Protein AF-A0A7Y4U061-F1 (afdb_monomer)

Mean predicted aligned error: 11.11 Å

Foldseek 3Di:
DVVVVVVVVVVVVVVVVVVVVVVVVVVVVVVVLVVCCVPVVLVSVLVVLVVVLVVLCCQQWNAWFWDFWDDPNDTAIWGDTLNQFFKWADDDQKIKTAGNDWTAGDPTPRDTDRITIDSDDPVVVCVGSVVVVQQWFDFDVRIIGGLNQWDDDPQWIAGNDPPRDPDPPSRIDGGDPVSVVVSVVSNVVNVVSVCSNPPDSVVSSVVSVVVVVVVVD

Sequence (217 aa):
MKDKILSGLKKENSRLKTKVRQLQTVIRHQKVTIDEYETNWHLKLFSDLEVLLQQYTLFTNPLPVKIKASFKNEAAFYEVKPANIIGVFSKGRTKQILLDTAIPGIGGSATQTNILYTETNLGELQKVINQSKFLFCLVKRGVLINVKHYGLESNFLFANSIDITPSVDYSNIKISKKAANEFIEKKKAFDNINSLQNNQLRDILAKIKKSITSFEK

pLDDT: mean 83.1, std 11.87, range [41.16, 95.5]

Nearest PDB structures (foldseek):
  5knb-assembly1_G  TM=2.384E-01  e=8.569E+00  Enterococcus hirae ATCC 9790
  4q9w-assembly1_A  TM=3.091E-01  e=9.579E+00  Clavularia sp.

Secondary structure (DSSP, 8-state):
-HHHHHHHHHHHHHHHHHHHHHHHHHHHHHHHHHHHHHHSHHHHHHHHHHHHHHHHHHHHSPPPEEEEEEETTEEEEEEE-GGGEEEEEEETTEEEEEEEEEEEPBTS-S-EEEEEEE-S-HHHHHHHH-TTSSSEEEEETTEEEETTSEEEETTEEEES-TTT-S-HHHHEEE--HHHHHHHHHHHHHHHHHHHIIIIIHHHHHHHHHHHHHHH--

Solvent-accessible surface area (backbone atoms only — not comparable to full-atom values): 11793 Å² total; per-residue (Å²): 114,68,66,61,53,53,51,52,51,53,52,52,51,51,51,48,55,52,51,51,54,52,50,53,53,51,52,53,52,49,49,54,51,48,54,40,51,72,75,40,36,70,61,50,51,48,51,54,49,53,55,48,49,58,59,51,41,47,51,69,54,39,76,65,42,81,41,72,30,29,48,98,89,45,75,31,39,30,78,42,44,45,66,40,36,42,32,38,42,52,59,86,71,38,29,39,38,36,32,78,54,65,45,48,36,55,94,50,64,83,60,63,41,38,57,39,37,24,66,66,52,69,72,60,48,42,61,68,61,33,70,70,64,47,47,50,39,71,48,50,94,54,34,36,35,22,46,90,40,41,48,80,55,100,53,33,34,34,43,71,60,69,93,69,57,93,45,72,77,71,38,56,38,79,46,46,74,70,35,49,52,55,40,50,56,38,35,54,52,50,52,52,52,50,44,43,66,67,53,58,45,51,52,48,53,52,51,52,51,50,54,57,62,59,73,78,110

Structure (mmCIF, N/CA/C/O backbone):
data_AF-A0A7Y4U061-F1
#
_entry.id   AF-A0A7Y4U061-F1
#
loop_
_atom_site.group_PDB
_atom_site.id
_atom_site.type_symbol
_atom_site.label_atom_id
_atom_site.label_alt_id
_atom_site.label_comp_id
_atom_site.label_asym_id
_atom_site.label_entity_id
_atom_site.label_seq_id
_atom_site.pdbx_PDB_ins_code
_atom_site.Cartn_x
_atom_site.Cartn_y
_atom_site.Cartn_z
_atom_site.occupancy
_atom_site.B_iso_or_equiv
_atom_site.auth_seq_id
_atom_site.auth_comp_id
_atom_site.auth_asym_id
_atom_site.auth_atom_id
_atom_site.pdbx_PDB_model_num
ATOM 1 N N . MET A 1 1 ? 17.843 6.334 58.893 1.00 62.44 1 MET A N 1
ATOM 2 C CA . MET A 1 1 ? 17.004 5.311 58.212 1.00 62.44 1 MET A CA 1
ATOM 3 C C . MET A 1 1 ? 15.546 5.772 58.047 1.00 62.44 1 MET A C 1
ATOM 5 O O . MET A 1 1 ? 15.029 5.674 56.940 1.00 62.44 1 MET A O 1
ATOM 9 N N . LYS A 1 2 ? 14.917 6.365 59.079 1.00 64.88 2 LYS A N 1
ATOM 10 C CA . LYS A 1 2 ? 13.556 6.947 59.021 1.00 64.88 2 LYS A CA 1
ATOM 11 C C . LYS A 1 2 ? 13.375 8.058 57.966 1.00 64.88 2 LYS A C 1
ATOM 13 O O . LYS A 1 2 ? 12.388 8.033 57.239 1.00 64.88 2 LYS A O 1
ATOM 18 N N . ASP A 1 3 ? 14.353 8.947 57.784 1.00 70.88 3 ASP A N 1
ATOM 19 C CA . ASP A 1 3 ? 14.234 10.064 56.821 1.00 70.88 3 ASP A CA 1
ATOM 20 C C . ASP A 1 3 ? 14.236 9.622 55.354 1.00 70.88 3 ASP A C 1
ATOM 22 O O . ASP A 1 3 ? 13.577 10.224 54.507 1.00 70.88 3 ASP A O 1
ATOM 26 N N . LYS A 1 4 ? 14.928 8.517 55.048 1.00 75.00 4 LYS A N 1
ATOM 27 C CA . LYS A 1 4 ? 14.972 7.935 53.699 1.00 75.00 4 LYS A CA 1
ATOM 28 C C . LYS A 1 4 ? 13.633 7.283 53.334 1.00 75.00 4 LYS A C 1
ATOM 30 O O . LYS A 1 4 ? 13.177 7.422 52.202 1.00 75.00 4 LYS A O 1
ATOM 35 N N . ILE A 1 5 ? 12.978 6.649 54.310 1.00 81.19 5 ILE A N 1
ATOM 36 C CA . ILE A 1 5 ? 11.630 6.078 54.169 1.00 81.19 5 ILE A CA 1
ATOM 37 C C . ILE A 1 5 ? 10.597 7.201 54.010 1.00 81.19 5 ILE A C 1
ATOM 39 O O . ILE A 1 5 ? 9.790 7.165 53.084 1.00 81.19 5 ILE A O 1
ATOM 43 N N . LEU A 1 6 ? 10.666 8.245 54.843 1.00 85.75 6 LEU A N 1
ATOM 44 C CA . LEU A 1 6 ? 9.762 9.397 54.764 1.00 85.75 6 LEU A CA 1
ATOM 45 C C . LEU A 1 6 ? 9.897 10.151 53.427 1.00 85.75 6 LEU A C 1
ATOM 47 O O . LEU A 1 6 ? 8.899 10.546 52.827 1.00 85.75 6 LEU A O 1
ATOM 51 N N . SER A 1 7 ? 11.127 10.311 52.935 1.00 85.38 7 SER A N 1
ATOM 52 C CA . SER A 1 7 ? 11.437 10.859 51.608 1.00 85.38 7 SER A CA 1
ATOM 53 C C . SER A 1 7 ? 10.827 10.020 50.477 1.00 85.38 7 SER A C 1
ATOM 55 O O . SER A 1 7 ? 10.170 10.569 49.587 1.00 85.38 7 SER A O 1
ATOM 57 N N . GLY A 1 8 ? 10.973 8.691 50.538 1.00 87.50 8 GLY A N 1
ATOM 58 C CA . GLY A 1 8 ? 10.363 7.764 49.581 1.00 87.50 8 GLY A CA 1
ATOM 59 C C . GLY A 1 8 ? 8.835 7.852 49.566 1.00 87.50 8 GLY A C 1
ATOM 60 O O . GLY A 1 8 ? 8.236 7.989 48.501 1.00 87.50 8 GLY A O 1
ATOM 61 N N . LEU A 1 9 ? 8.207 7.885 50.746 1.00 89.00 9 LEU A N 1
ATOM 62 C CA . LEU A 1 9 ? 6.754 8.025 50.887 1.00 89.00 9 LEU A CA 1
ATOM 63 C C . LEU A 1 9 ? 6.241 9.373 50.360 1.00 89.00 9 LEU A C 1
ATOM 65 O O . LEU A 1 9 ? 5.206 9.417 49.697 1.00 89.00 9 LEU A O 1
ATOM 69 N N . LYS A 1 10 ? 6.966 10.478 50.591 1.00 89.62 10 LYS A N 1
ATOM 70 C CA . LYS A 1 10 ? 6.609 11.800 50.040 1.00 89.62 10 LYS A CA 1
ATOM 71 C C . LYS A 1 10 ? 6.650 11.817 48.509 1.00 89.62 10 LYS A C 1
ATOM 73 O O . LYS A 1 10 ? 5.753 12.390 47.888 1.00 89.62 10 LYS A O 1
ATOM 78 N N . LYS A 1 11 ? 7.652 11.173 47.898 1.00 90.38 11 LYS A N 1
ATOM 79 C CA . LYS A 1 11 ? 7.752 11.044 46.435 1.00 90.38 11 LYS A CA 1
ATOM 80 C C . LYS A 1 11 ? 6.603 10.220 45.861 1.00 90.38 11 LYS A C 1
ATOM 82 O O . LYS A 1 11 ? 5.962 10.676 44.916 1.00 90.38 11 LYS A O 1
ATOM 87 N N . GLU A 1 12 ? 6.298 9.067 46.454 1.00 91.75 12 GLU A N 1
ATOM 88 C CA . GLU A 1 12 ? 5.203 8.221 45.964 1.00 91.75 12 GLU A CA 1
ATOM 89 C C . GLU A 1 12 ? 3.839 8.897 46.147 1.00 91.75 12 GLU A C 1
ATOM 91 O O . GLU A 1 12 ? 3.016 8.875 45.238 1.00 91.75 12 GLU A O 1
ATOM 96 N N . ASN A 1 13 ? 3.620 9.610 47.255 1.00 93.81 13 ASN A N 1
ATOM 97 C CA . ASN A 1 13 ? 2.392 10.377 47.471 1.00 93.81 13 ASN A CA 1
ATOM 98 C C . ASN A 1 13 ? 2.226 11.498 46.422 1.00 93.81 13 ASN A C 1
ATOM 100 O O . ASN A 1 13 ? 1.142 11.693 45.876 1.00 93.81 13 ASN A O 1
ATOM 104 N N . SER A 1 14 ? 3.310 12.192 46.059 1.00 91.94 14 SER A N 1
ATOM 105 C CA . SER A 1 14 ? 3.292 13.175 44.963 1.00 91.94 14 SER A CA 1
ATOM 106 C C . SER A 1 14 ? 2.980 12.532 43.602 1.00 91.94 14 SER A C 1
ATOM 108 O O . SER A 1 14 ? 2.156 13.043 42.832 1.00 91.94 14 SER A O 1
ATOM 110 N N . ARG A 1 15 ? 3.578 11.366 43.320 1.00 95.06 15 ARG A N 1
ATOM 111 C CA . ARG A 1 15 ? 3.319 10.587 42.101 1.00 95.06 15 ARG A CA 1
ATOM 112 C C . ARG A 1 15 ? 1.856 10.158 42.014 1.00 95.06 15 ARG A C 1
ATOM 114 O O . ARG A 1 15 ? 1.216 10.375 40.986 1.00 95.06 15 ARG A O 1
ATOM 121 N N . LEU A 1 16 ? 1.311 9.624 43.106 1.00 94.75 16 LEU A N 1
ATOM 122 C CA . LEU A 1 16 ? -0.087 9.212 43.208 1.00 94.75 16 LEU A CA 1
ATOM 123 C C . LEU A 1 16 ? -1.034 10.401 43.038 1.00 94.75 16 LEU A C 1
ATOM 125 O O . LEU A 1 16 ? -1.951 10.319 42.229 1.00 94.75 16 LEU A O 1
ATOM 129 N N . LYS A 1 17 ? -0.779 11.541 43.692 1.00 93.81 17 LYS A N 1
ATOM 130 C CA . LYS A 1 17 ? -1.574 12.769 43.498 1.00 93.81 17 LYS A CA 1
ATOM 131 C C . LYS A 1 17 ? -1.584 13.231 42.043 1.00 93.81 17 LYS A C 1
ATOM 133 O O . LYS A 1 17 ? -2.633 13.608 41.523 1.00 93.81 17 LYS A O 1
ATOM 138 N N . THR A 1 18 ? -0.436 13.172 41.373 1.00 93.56 18 THR A N 1
ATOM 139 C CA . THR A 1 18 ? -0.331 13.502 39.945 1.00 93.56 18 THR A CA 1
ATOM 140 C C . THR A 1 18 ? -1.150 12.529 39.101 1.00 93.56 18 THR A C 1
ATOM 142 O O . THR A 1 18 ? -1.901 12.954 38.224 1.00 93.56 18 THR A O 1
ATOM 145 N N . LYS A 1 19 ? -1.078 11.229 39.408 1.00 93.31 19 LYS A N 1
ATOM 146 C CA . LYS A 1 19 ? -1.849 10.202 38.705 1.00 93.31 19 LYS A CA 1
ATOM 147 C C . LYS A 1 19 ? -3.356 10.362 38.913 1.00 93.31 19 LYS A C 1
ATOM 149 O O . LYS A 1 19 ? -4.099 10.247 37.945 1.00 93.31 19 LYS A O 1
ATOM 154 N N . VAL A 1 20 ? -3.802 10.691 40.128 1.00 95.50 20 VAL A N 1
ATOM 155 C CA . VAL A 1 20 ? -5.216 10.980 40.421 1.00 95.50 20 VAL A CA 1
ATOM 156 C C . VAL A 1 20 ? -5.706 12.161 39.587 1.00 95.50 20 VAL A C 1
ATOM 158 O O . VAL A 1 20 ? -6.748 12.048 38.951 1.00 95.50 20 VAL A O 1
ATOM 161 N N . ARG A 1 21 ? -4.938 13.255 39.505 1.00 93.81 21 ARG A N 1
ATOM 162 C CA . ARG A 1 21 ? -5.301 14.409 38.662 1.00 93.81 21 ARG A CA 1
ATOM 163 C C . ARG A 1 21 ? -5.411 14.033 37.184 1.00 93.81 21 ARG A C 1
ATOM 165 O O . ARG A 1 21 ? -6.376 14.414 36.534 1.00 93.81 21 ARG A O 1
ATOM 172 N N . GLN A 1 22 ? -4.465 13.249 36.664 1.00 93.12 22 GLN A N 1
ATOM 173 C CA . GLN A 1 22 ? -4.522 12.755 35.282 1.00 93.12 22 GLN A CA 1
ATOM 174 C C . GLN A 1 22 ? -5.776 11.907 35.034 1.00 93.12 22 GLN A C 1
ATOM 176 O O . GLN A 1 22 ? -6.470 12.115 34.043 1.00 93.12 22 GLN A O 1
ATOM 181 N N . LEU A 1 23 ? -6.087 10.977 35.941 1.00 92.94 23 LEU A N 1
ATOM 182 C CA . LEU A 1 23 ? -7.272 10.125 35.832 1.00 92.94 23 LEU A CA 1
ATOM 183 C C . LEU A 1 23 ? -8.570 10.936 35.921 1.00 92.94 23 LEU A C 1
ATOM 185 O O . LEU A 1 23 ? -9.495 10.672 35.163 1.00 92.94 23 LEU A O 1
ATOM 189 N N . GLN A 1 24 ? -8.629 11.958 36.778 1.00 92.38 24 GLN A N 1
ATOM 190 C CA . GLN A 1 24 ? -9.771 12.876 36.856 1.00 92.38 24 GLN A CA 1
ATOM 191 C C . GLN A 1 24 ? -9.995 13.625 35.537 1.00 92.38 24 GLN A C 1
ATOM 193 O O . GLN A 1 24 ? -11.137 13.744 35.095 1.00 92.38 24 GLN A O 1
ATOM 198 N N . THR A 1 25 ? -8.926 14.076 34.873 1.00 93.38 25 THR A N 1
ATOM 199 C CA . THR A 1 25 ? -9.021 14.689 33.539 1.00 93.38 25 THR A CA 1
ATOM 200 C C . THR A 1 25 ? -9.565 13.703 32.504 1.00 93.38 25 THR A C 1
ATOM 202 O O . THR A 1 25 ? -10.464 14.059 31.747 1.00 93.38 25 THR A O 1
ATOM 205 N N . VAL A 1 26 ? -9.073 12.457 32.501 1.00 92.25 26 VAL A N 1
ATOM 206 C CA . VAL A 1 26 ? -9.557 11.406 31.587 1.00 92.25 26 VAL A CA 1
ATOM 207 C C . VAL A 1 26 ? -11.037 11.107 31.825 1.00 92.25 26 VAL A C 1
ATOM 209 O O . VAL A 1 26 ? -11.807 11.107 30.871 1.00 92.25 26 VAL A O 1
ATOM 212 N N . ILE A 1 27 ? -11.455 10.928 33.082 1.00 92.19 27 ILE A N 1
ATOM 213 C CA . ILE A 1 27 ? -12.860 10.679 33.440 1.00 92.19 27 ILE A CA 1
ATOM 214 C C . ILE A 1 27 ? -13.745 11.836 32.977 1.00 92.19 27 ILE A C 1
ATOM 216 O O . ILE A 1 27 ? -14.818 11.608 32.427 1.00 92.19 27 ILE A O 1
ATOM 220 N N . ARG A 1 28 ? -13.307 13.085 33.177 1.00 90.81 28 ARG A N 1
ATOM 221 C CA . ARG A 1 28 ? -14.064 14.260 32.731 1.00 90.81 28 ARG A CA 1
ATOM 222 C C . ARG A 1 28 ? -14.239 14.267 31.215 1.00 90.81 28 ARG A C 1
ATOM 224 O O . ARG A 1 28 ? -15.338 14.521 30.743 1.00 90.81 28 ARG A O 1
ATOM 231 N N . HIS A 1 29 ? -13.181 13.960 30.470 1.00 90.62 29 HIS A N 1
ATOM 232 C CA . HIS A 1 29 ? -13.236 13.890 29.013 1.00 90.62 29 HIS A CA 1
ATOM 233 C C . HIS A 1 29 ? -14.145 12.755 28.518 1.00 90.62 29 HIS A C 1
ATOM 235 O O . HIS A 1 29 ? -14.952 12.960 27.615 1.00 90.62 29 HIS A O 1
ATOM 241 N N . GLN A 1 30 ? -14.073 11.581 29.152 1.00 88.19 30 GLN A N 1
ATOM 242 C CA . GLN A 1 30 ? -14.948 10.449 28.844 1.00 88.19 30 GLN A CA 1
ATOM 243 C C . GLN A 1 30 ? -16.417 10.763 29.125 1.00 88.19 30 GLN A C 1
ATOM 245 O O . GLN A 1 30 ? -17.259 10.418 28.307 1.00 88.19 30 GLN A O 1
ATOM 250 N N . LYS A 1 31 ? -16.727 11.454 30.232 1.00 88.50 31 LYS A N 1
ATOM 251 C CA . LYS A 1 31 ? -18.095 11.907 30.522 1.00 88.50 31 LYS A CA 1
ATOM 252 C C . LYS A 1 31 ? -18.629 12.836 29.437 1.00 88.50 31 LYS A C 1
ATOM 254 O O . LYS A 1 31 ? -19.680 12.551 28.897 1.00 88.50 31 LYS A O 1
ATOM 259 N N . VAL A 1 32 ? -17.858 13.854 29.046 1.00 85.00 32 VAL A N 1
ATOM 260 C CA . VAL A 1 32 ? -18.241 14.749 27.935 1.00 85.00 32 VAL A CA 1
ATOM 261 C C . VAL A 1 32 ? -18.479 13.959 26.646 1.00 85.00 32 VAL A C 1
ATOM 263 O O . VAL A 1 32 ? -19.454 14.202 25.951 1.00 85.00 32 VAL A O 1
ATOM 266 N N . THR A 1 33 ? -17.627 12.973 26.353 1.00 79.88 33 THR A N 1
ATOM 267 C CA . THR A 1 33 ? -17.796 12.117 25.169 1.00 79.88 33 THR A CA 1
ATOM 268 C C . THR A 1 33 ? -19.093 11.305 25.246 1.00 79.88 33 THR A C 1
ATOM 270 O O . THR A 1 33 ? -19.808 11.210 24.256 1.00 79.88 33 THR A O 1
ATOM 273 N N . ILE A 1 34 ? -19.417 10.728 26.408 1.00 85.31 34 ILE A N 1
ATOM 274 C CA . ILE A 1 34 ? -20.676 9.998 26.620 1.00 85.31 34 ILE A CA 1
ATOM 275 C C . ILE A 1 34 ? -21.867 10.943 26.444 1.00 85.31 34 ILE A C 1
ATOM 277 O O . ILE A 1 34 ? -22.763 10.620 25.675 1.00 85.31 34 ILE A O 1
ATOM 281 N N . ASP A 1 35 ? -21.835 12.128 27.056 1.00 81.31 35 ASP A N 1
ATOM 282 C CA . ASP A 1 35 ? -22.905 13.124 26.942 1.00 81.31 35 ASP A CA 1
ATOM 283 C C . ASP A 1 35 ? -23.126 13.547 25.472 1.00 81.31 35 ASP A C 1
ATOM 285 O O . ASP A 1 35 ? -24.264 13.689 25.019 1.00 81.31 35 ASP A O 1
ATOM 289 N N . GLU A 1 36 ? -22.052 13.693 24.686 1.00 78.69 36 GLU A N 1
ATOM 290 C CA . GLU A 1 36 ? -22.120 13.940 23.238 1.00 78.69 36 GLU A CA 1
ATOM 291 C C . GLU A 1 36 ? -22.776 12.775 22.481 1.00 78.69 36 GLU A C 1
ATOM 293 O O . GLU A 1 36 ? -23.594 13.009 21.588 1.00 78.69 36 GLU A O 1
ATOM 298 N N . TYR A 1 37 ? -22.449 11.531 22.840 1.00 77.00 37 TYR A N 1
ATOM 299 C CA . TYR A 1 37 ? -23.047 10.326 22.260 1.00 77.00 37 TYR A CA 1
ATOM 300 C C . TYR A 1 37 ? -24.479 10.057 22.737 1.00 77.00 37 TYR A C 1
ATOM 302 O O . TYR A 1 37 ? -25.207 9.363 22.043 1.00 77.00 37 TYR A O 1
ATOM 310 N N . GLU A 1 38 ? -24.910 10.586 23.877 1.00 76.25 38 GLU A N 1
ATOM 311 C CA . GLU A 1 38 ? -26.293 10.465 24.350 1.00 76.25 38 GLU A CA 1
ATOM 312 C C . GLU A 1 38 ? -27.182 11.570 23.763 1.00 76.25 38 GLU A C 1
ATOM 314 O O . GLU A 1 38 ? -28.317 11.312 23.364 1.00 76.25 38 GLU A O 1
ATOM 319 N N . THR A 1 39 ? -26.652 12.790 23.637 1.00 75.06 39 THR A N 1
ATOM 320 C CA . THR A 1 39 ? -27.430 13.969 23.219 1.00 75.06 39 THR A CA 1
ATOM 321 C C . THR A 1 39 ? -27.399 14.182 21.705 1.00 75.06 39 THR A C 1
ATOM 323 O O . THR A 1 39 ? -28.417 14.478 21.088 1.00 75.06 39 THR A O 1
ATOM 326 N N . ASN A 1 40 ? -26.227 14.013 21.085 1.00 77.62 40 ASN A N 1
ATOM 327 C CA . ASN A 1 40 ? -25.954 14.362 19.687 1.00 77.62 40 ASN A CA 1
ATOM 328 C C . ASN A 1 40 ? -25.243 13.220 18.951 1.00 77.62 40 ASN A C 1
ATOM 330 O O . ASN A 1 40 ? -24.350 13.444 18.129 1.00 77.62 40 ASN A O 1
ATOM 334 N N . TRP A 1 41 ? -25.662 11.984 19.231 1.00 77.75 41 TRP A N 1
ATOM 335 C CA . TRP A 1 41 ? -25.020 10.759 18.746 1.00 77.75 41 TRP A CA 1
ATOM 336 C C . TRP A 1 41 ? -24.742 10.763 17.240 1.00 77.75 41 TRP A C 1
ATOM 338 O O . TRP A 1 41 ? -23.687 10.323 16.801 1.00 77.75 41 TRP A O 1
ATOM 348 N N . HIS A 1 42 ? -25.663 11.309 16.447 1.00 69.81 42 HIS A N 1
ATOM 349 C CA . HIS A 1 42 ? -25.568 11.375 14.994 1.00 69.81 42 HIS A CA 1
ATOM 350 C C . HIS A 1 42 ? -24.484 12.357 14.519 1.00 69.81 42 HIS A C 1
ATOM 352 O O . HIS A 1 42 ? -23.753 12.032 13.587 1.00 69.81 42 HIS A O 1
ATOM 358 N N . LEU A 1 43 ? -24.333 13.519 15.168 1.00 73.94 43 LEU A N 1
ATOM 359 C CA . LEU A 1 43 ? -23.280 14.498 14.861 1.00 73.94 43 LEU A CA 1
ATOM 360 C C . LEU A 1 43 ? -21.908 14.008 15.324 1.00 73.94 43 LEU A C 1
ATOM 362 O O . LEU A 1 43 ? -20.920 14.155 14.604 1.00 73.94 43 LEU A O 1
ATOM 366 N N . LYS A 1 44 ? -21.847 13.390 16.507 1.00 77.75 44 LYS A N 1
ATOM 367 C CA . LYS A 1 44 ? -20.603 12.828 17.031 1.00 77.75 44 LYS A CA 1
ATOM 368 C C . LYS A 1 44 ? -20.121 11.654 16.178 1.00 77.75 44 LYS A C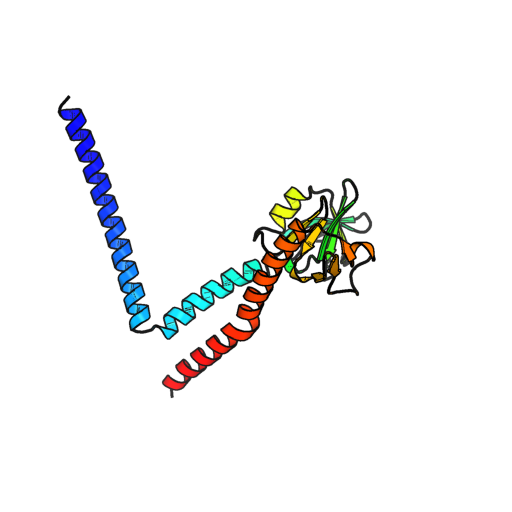 1
ATOM 370 O O . LYS A 1 44 ? -18.965 11.637 15.764 1.00 77.75 44 LYS A O 1
ATOM 375 N N . LEU A 1 45 ? -21.028 10.741 15.825 1.00 75.50 45 LEU A N 1
ATOM 376 C CA . LEU A 1 45 ? -20.748 9.647 14.898 1.00 75.50 45 LEU A CA 1
ATOM 377 C C . LEU A 1 45 ? -20.313 10.181 13.528 1.00 75.50 45 LEU A C 1
ATOM 379 O O . LEU A 1 45 ? -19.347 9.680 12.969 1.00 75.50 45 LEU A O 1
ATOM 383 N N . PHE A 1 46 ? -20.975 11.215 13.000 1.00 71.69 46 PHE A N 1
ATOM 384 C CA . PHE A 1 46 ? -20.575 11.862 11.748 1.00 71.69 46 PHE A CA 1
ATOM 385 C C . PHE A 1 46 ? -19.132 12.384 11.812 1.00 71.69 46 PHE A C 1
ATOM 387 O O . PHE A 1 46 ? -18.322 12.042 10.953 1.00 71.69 46 PHE A O 1
ATOM 394 N N . SER A 1 47 ? -18.793 13.151 12.852 1.00 73.00 47 SER A N 1
ATOM 395 C CA . SER A 1 47 ? -17.453 13.719 13.027 1.00 73.00 47 SER A CA 1
ATOM 396 C C . SER A 1 47 ? -16.379 12.637 13.167 1.00 73.00 47 SER A C 1
ATOM 398 O O . SER A 1 47 ? -15.344 12.696 12.499 1.00 73.00 47 SER A O 1
ATOM 400 N N . ASP A 1 48 ? -16.640 11.605 13.974 1.00 77.44 48 ASP A N 1
ATOM 401 C CA . ASP A 1 48 ? -15.696 10.504 14.168 1.00 77.44 48 ASP A CA 1
ATOM 402 C C . ASP A 1 48 ? -15.504 9.707 12.862 1.00 77.44 48 ASP A C 1
ATOM 404 O O . ASP A 1 48 ? -14.377 9.347 12.510 1.00 77.44 48 ASP A O 1
ATOM 408 N N . LEU A 1 49 ? -16.573 9.490 12.086 1.00 73.75 49 LEU A N 1
ATOM 409 C CA . LEU A 1 49 ? -16.500 8.830 10.780 1.00 73.75 49 LEU A CA 1
ATOM 410 C C . LEU A 1 49 ? -15.735 9.661 9.735 1.00 73.75 49 LEU A C 1
ATOM 412 O O . LEU A 1 49 ? -14.984 9.078 8.951 1.00 73.75 49 LEU A O 1
ATOM 416 N N . GLU A 1 50 ? -15.863 10.991 9.723 1.00 71.94 50 GLU A N 1
ATOM 417 C CA . GLU A 1 50 ? -15.076 11.864 8.836 1.00 71.94 50 GLU A CA 1
ATOM 418 C C . GLU A 1 50 ? -13.573 11.803 9.146 1.00 71.94 50 GLU A C 1
ATOM 420 O O . GLU A 1 50 ? -12.752 11.676 8.230 1.00 71.94 50 GLU A O 1
ATOM 425 N N . VAL A 1 51 ? -13.203 11.832 10.430 1.00 77.94 51 VAL A N 1
ATOM 426 C CA . VAL A 1 51 ? -11.802 11.701 10.865 1.00 77.94 51 VAL A CA 1
ATOM 427 C C . VAL A 1 51 ? -11.245 10.335 10.468 1.00 77.94 51 VAL A C 1
ATOM 429 O O . VAL A 1 51 ? -10.156 10.245 9.891 1.00 77.94 51 VAL A O 1
ATOM 432 N N . LEU A 1 52 ? -12.001 9.266 10.731 1.00 72.31 52 LEU A N 1
ATOM 433 C CA . LEU A 1 52 ? -11.611 7.913 10.350 1.00 72.31 52 LEU A CA 1
ATOM 434 C C . LEU A 1 52 ? -11.453 7.790 8.830 1.00 72.31 52 LEU A C 1
ATOM 436 O O . LEU A 1 52 ? -10.468 7.215 8.374 1.00 72.31 52 LEU A O 1
ATOM 440 N N . LEU A 1 53 ? -12.353 8.369 8.028 1.00 70.56 53 LEU A N 1
ATOM 441 C CA . LEU A 1 53 ? -12.277 8.330 6.564 1.00 70.56 53 LEU A CA 1
ATOM 442 C C . LEU A 1 53 ? -10.964 8.930 6.040 1.00 70.56 53 LEU A C 1
ATOM 444 O O . LEU A 1 53 ? -10.311 8.333 5.176 1.00 70.56 53 LEU A O 1
ATOM 448 N N . GLN A 1 54 ? -10.558 10.090 6.559 1.00 69.88 54 GLN A N 1
ATOM 449 C CA . GLN A 1 54 ? -9.298 10.722 6.161 1.00 69.88 54 GLN A CA 1
ATOM 450 C C . GLN A 1 54 ? -8.100 9.831 6.499 1.00 69.88 54 GLN A C 1
ATOM 452 O O . GLN A 1 54 ? -7.225 9.628 5.656 1.00 69.88 54 GLN A O 1
ATOM 457 N N . GLN A 1 55 ? -8.096 9.224 7.689 1.00 73.06 55 GLN A N 1
ATOM 458 C CA . GLN A 1 55 ? -7.051 8.282 8.090 1.00 73.06 55 GLN A CA 1
ATOM 459 C C . GLN A 1 55 ? -7.027 7.050 7.178 1.00 73.06 55 GLN A C 1
ATOM 461 O O . GLN A 1 55 ? -5.964 6.679 6.685 1.00 73.06 55 GLN A O 1
ATOM 466 N N . TYR A 1 56 ? -8.190 6.468 6.873 1.00 73.50 56 TYR A N 1
ATOM 467 C CA . TYR A 1 56 ? -8.327 5.329 5.964 1.00 73.50 56 TYR A CA 1
ATOM 468 C C . TYR A 1 56 ? -7.870 5.646 4.533 1.00 73.50 56 TYR A C 1
ATOM 470 O O . TYR A 1 56 ? -7.286 4.793 3.862 1.00 73.50 56 TYR A O 1
ATOM 478 N N . THR A 1 57 ? -8.068 6.886 4.076 1.00 73.00 57 THR A N 1
ATOM 479 C CA . THR A 1 57 ? -7.623 7.356 2.751 1.00 73.00 57 THR A CA 1
ATOM 480 C C . THR A 1 57 ? -6.110 7.285 2.608 1.00 73.00 57 THR A C 1
ATOM 482 O O . THR A 1 57 ? -5.617 6.917 1.546 1.00 73.00 57 THR A O 1
ATOM 485 N N . LEU A 1 58 ? -5.357 7.519 3.684 1.00 76.94 58 LEU A N 1
ATOM 486 C CA . LEU A 1 58 ? -3.898 7.403 3.660 1.00 76.94 58 LEU A CA 1
ATOM 487 C C . LEU A 1 58 ? -3.415 5.954 3.481 1.00 76.94 58 LEU A C 1
ATOM 489 O O . LEU A 1 58 ? -2.298 5.741 3.009 1.00 76.94 58 LEU A O 1
ATOM 493 N N . PHE A 1 59 ? -4.234 4.949 3.818 1.00 80.56 59 PHE A N 1
ATOM 494 C CA . PHE A 1 59 ? -3.877 3.542 3.612 1.00 80.56 59 PHE A CA 1
ATOM 495 C C . PHE A 1 59 ? -4.055 3.105 2.160 1.00 80.56 59 PHE A C 1
ATOM 497 O O . PHE A 1 59 ? -3.205 2.372 1.656 1.00 80.56 59 PHE A O 1
ATOM 504 N N . THR A 1 60 ? -5.128 3.541 1.493 1.00 80.75 60 THR A N 1
ATOM 505 C CA . THR A 1 60 ? -5.449 3.153 0.107 1.00 80.75 60 THR A CA 1
ATOM 506 C C . THR A 1 60 ? -4.859 4.105 -0.937 1.00 80.75 60 THR A C 1
ATOM 508 O O . THR A 1 60 ? -4.547 3.680 -2.050 1.00 80.75 60 THR A O 1
ATOM 511 N N . ASN A 1 61 ? -4.655 5.372 -0.576 1.00 84.69 61 ASN A N 1
ATOM 512 C CA . ASN A 1 61 ? -4.128 6.430 -1.432 1.00 84.69 61 ASN A CA 1
ATOM 513 C C . ASN A 1 61 ? -3.128 7.328 -0.665 1.00 84.69 61 ASN A C 1
ATOM 515 O O . ASN A 1 61 ? -3.428 8.486 -0.362 1.00 84.69 61 ASN A O 1
ATOM 519 N N . PRO A 1 62 ? -1.942 6.801 -0.316 1.00 87.56 62 PRO A N 1
ATOM 520 C CA . PRO A 1 62 ? -0.906 7.552 0.382 1.00 87.56 62 PRO A CA 1
ATOM 521 C C . PRO A 1 62 ? -0.367 8.708 -0.464 1.00 87.56 62 PRO A C 1
ATOM 523 O O . PRO A 1 62 ? -0.461 8.715 -1.696 1.00 87.56 62 PRO A O 1
ATOM 526 N N . LEU A 1 63 ? 0.259 9.666 0.223 1.00 89.12 63 LEU A N 1
ATOM 527 C CA . LEU A 1 63 ? 0.883 10.826 -0.405 1.00 89.12 63 LEU A CA 1
ATOM 528 C C . LEU A 1 63 ? 1.975 10.418 -1.414 1.00 89.12 63 LEU A C 1
ATOM 530 O O . LEU A 1 63 ? 2.629 9.383 -1.234 1.00 89.12 63 LEU A O 1
ATOM 534 N N . PRO A 1 64 ? 2.195 11.228 -2.467 1.00 92.31 64 PRO A N 1
ATOM 535 C CA . PRO A 1 64 ? 3.296 11.014 -3.393 1.00 92.31 64 PRO A CA 1
ATOM 536 C C . PRO A 1 64 ? 4.654 10.996 -2.687 1.00 92.31 64 PRO A C 1
ATOM 538 O O . PRO A 1 64 ? 4.891 11.725 -1.724 1.00 92.31 64 PRO A O 1
ATOM 541 N N . VAL A 1 65 ? 5.568 10.180 -3.203 1.00 94.06 65 VAL A N 1
ATOM 542 C CA . VAL A 1 65 ? 6.944 10.069 -2.717 1.00 94.06 65 VAL A CA 1
ATOM 543 C C . VAL A 1 65 ? 7.926 10.381 -3.835 1.00 94.06 65 VAL A C 1
ATOM 545 O O . VAL A 1 65 ? 7.709 10.024 -4.992 1.00 94.06 65 VAL A O 1
ATOM 548 N N . LYS A 1 66 ? 9.036 11.036 -3.492 1.00 93.94 66 LYS A N 1
ATOM 549 C CA . LYS A 1 66 ? 10.110 11.320 -4.447 1.00 93.94 66 LYS A CA 1
ATOM 550 C C . LYS A 1 66 ? 11.054 10.127 -4.541 1.00 93.94 66 LYS A C 1
ATOM 552 O O . LYS A 1 66 ? 11.626 9.707 -3.538 1.00 93.94 66 LYS A O 1
ATOM 557 N N . ILE A 1 67 ? 11.239 9.606 -5.748 1.00 93.56 67 ILE A N 1
ATOM 558 C CA . ILE A 1 67 ? 12.128 8.478 -6.035 1.00 93.56 67 ILE A CA 1
ATOM 559 C C . ILE A 1 67 ? 13.202 8.942 -7.015 1.00 93.56 67 ILE A C 1
ATOM 561 O O . ILE A 1 67 ? 12.891 9.494 -8.068 1.00 93.56 67 ILE A O 1
ATOM 565 N N . LYS A 1 68 ? 14.473 8.702 -6.680 1.00 92.88 68 LYS A N 1
ATOM 566 C CA . LYS A 1 68 ? 15.579 8.856 -7.630 1.00 92.88 68 LYS A CA 1
ATOM 567 C C . LYS A 1 68 ? 15.619 7.626 -8.535 1.00 92.88 68 LYS A C 1
ATOM 569 O O . LYS A 1 68 ? 15.810 6.505 -8.054 1.00 92.88 68 LYS A O 1
ATOM 574 N N . ALA A 1 69 ? 15.423 7.836 -9.828 1.00 93.69 69 ALA A N 1
ATOM 575 C CA . ALA A 1 69 ? 15.373 6.769 -10.815 1.00 93.69 69 ALA A CA 1
ATOM 576 C C . ALA A 1 69 ? 15.903 7.255 -12.168 1.00 93.69 69 ALA A C 1
ATOM 578 O O . ALA A 1 69 ? 16.225 8.429 -12.342 1.00 93.69 69 ALA A O 1
ATOM 579 N N . SER A 1 70 ? 16.000 6.344 -13.125 1.00 91.00 70 SER A N 1
ATOM 580 C CA . SER A 1 70 ? 16.344 6.636 -14.502 1.00 91.00 70 SER A CA 1
ATOM 581 C C . SER A 1 70 ? 15.335 6.043 -15.475 1.00 91.00 70 SER A C 1
ATOM 583 O O . SER A 1 70 ? 14.709 5.010 -15.219 1.00 91.00 70 SER A O 1
ATOM 585 N N . PHE A 1 71 ? 15.193 6.709 -16.614 1.00 87.50 71 PHE A N 1
ATOM 586 C CA . PHE A 1 71 ? 14.474 6.218 -17.782 1.00 87.50 71 PHE A CA 1
ATOM 587 C C . PHE A 1 71 ? 15.247 6.641 -19.031 1.00 87.50 71 PHE A C 1
ATOM 589 O O . PHE A 1 71 ? 15.713 7.771 -19.098 1.00 87.50 71 PHE A O 1
ATOM 596 N N . LYS A 1 72 ? 15.447 5.730 -19.995 1.00 84.88 72 LYS A N 1
ATOM 597 C CA . LYS A 1 72 ? 16.264 5.977 -21.205 1.00 84.88 72 LYS A CA 1
ATOM 598 C C . LYS A 1 72 ? 17.630 6.632 -20.909 1.00 84.88 72 LYS A C 1
ATOM 600 O O . LYS A 1 72 ? 18.052 7.545 -21.605 1.00 84.88 72 LYS A O 1
ATOM 605 N N . ASN A 1 73 ? 18.318 6.144 -19.874 1.00 81.44 73 ASN A N 1
ATOM 606 C CA . ASN A 1 73 ? 19.613 6.650 -19.388 1.00 81.44 73 ASN A CA 1
ATOM 607 C C . ASN A 1 73 ? 19.601 8.084 -18.830 1.00 81.44 73 ASN A C 1
ATOM 609 O O . ASN A 1 73 ? 20.657 8.614 -18.499 1.00 81.44 73 ASN A O 1
ATOM 613 N N . GLU A 1 74 ? 18.429 8.687 -18.643 1.00 85.81 74 GLU A N 1
ATOM 614 C CA . GLU A 1 74 ? 18.286 9.979 -17.987 1.00 85.81 74 GLU A CA 1
ATOM 615 C C . GLU A 1 74 ? 17.929 9.779 -16.512 1.00 85.81 74 GLU A C 1
ATOM 617 O O . GLU A 1 74 ? 16.868 9.243 -16.183 1.00 85.81 74 GLU A O 1
ATOM 622 N N . ALA A 1 75 ? 18.835 10.172 -15.614 1.00 89.12 75 ALA A N 1
ATOM 623 C CA . ALA A 1 75 ? 18.615 10.107 -14.174 1.00 89.12 75 ALA A CA 1
ATOM 624 C C . ALA A 1 75 ? 17.903 11.373 -13.681 1.00 89.12 75 ALA A C 1
ATOM 626 O O . ALA A 1 75 ? 18.416 12.477 -13.840 1.00 89.12 75 ALA A O 1
ATOM 627 N N . ALA A 1 76 ? 16.757 11.204 -13.025 1.00 91.25 76 ALA A N 1
ATOM 628 C CA . ALA A 1 76 ? 15.946 12.297 -12.499 1.00 91.25 76 ALA A CA 1
ATOM 629 C C . ALA A 1 76 ? 15.249 11.896 -11.189 1.00 91.25 76 ALA A C 1
ATOM 631 O O . ALA A 1 76 ? 15.279 10.737 -10.754 1.00 91.25 76 ALA A O 1
ATOM 632 N N . PHE A 1 77 ? 14.612 12.869 -10.541 1.00 92.88 77 PHE A N 1
ATOM 633 C CA . PHE A 1 77 ? 13.658 12.593 -9.472 1.00 92.88 77 PHE A CA 1
ATOM 634 C C . PHE A 1 77 ? 12.258 12.455 -10.053 1.00 92.88 77 PHE A C 1
ATOM 636 O O . PHE A 1 77 ? 11.865 13.232 -10.911 1.00 92.88 77 PHE A O 1
ATOM 643 N N . TYR A 1 78 ? 11.490 11.502 -9.544 1.00 93.62 78 TYR A N 1
ATOM 644 C CA . TYR A 1 78 ? 10.111 11.268 -9.950 1.00 93.62 78 TYR A CA 1
ATOM 645 C C . TYR A 1 78 ? 9.211 11.358 -8.726 1.00 93.62 78 TYR A C 1
ATOM 647 O O . TYR A 1 78 ? 9.501 10.739 -7.701 1.00 93.62 78 TYR A O 1
ATOM 655 N N . GLU A 1 79 ? 8.130 12.126 -8.820 1.00 94.56 79 GLU A N 1
ATOM 656 C CA . GLU A 1 79 ? 7.089 12.157 -7.796 1.00 94.56 79 GLU A CA 1
ATOM 657 C C . GLU A 1 79 ? 6.057 11.070 -8.097 1.00 94.56 79 GLU A C 1
ATOM 659 O O . GLU A 1 79 ? 5.225 11.186 -8.994 1.00 94.56 79 GLU A O 1
ATOM 664 N N . VAL A 1 80 ? 6.157 9.967 -7.361 1.00 93.81 80 VAL A N 1
ATOM 665 C CA . VAL A 1 80 ? 5.381 8.753 -7.598 1.00 93.81 80 VAL A CA 1
ATOM 666 C C . VAL A 1 80 ? 4.318 8.617 -6.522 1.00 93.81 80 VAL A C 1
ATOM 668 O O . VAL A 1 80 ? 4.632 8.543 -5.337 1.00 93.81 80 VAL A O 1
ATOM 671 N N . LYS A 1 81 ? 3.049 8.507 -6.922 1.00 93.38 81 LYS A N 1
ATOM 672 C CA . LYS A 1 81 ? 1.976 8.080 -6.014 1.00 93.38 81 LYS A CA 1
ATOM 673 C C . LYS A 1 81 ? 2.089 6.574 -5.775 1.00 93.38 81 LYS A C 1
ATOM 675 O O . LYS A 1 81 ? 1.959 5.826 -6.745 1.00 93.38 81 LYS A O 1
ATOM 680 N N . PRO A 1 82 ? 2.268 6.087 -4.531 1.00 93.62 82 PRO A N 1
ATOM 681 C CA . PRO A 1 82 ? 2.394 4.648 -4.294 1.00 93.62 82 PRO A CA 1
ATOM 682 C C . PRO A 1 82 ? 1.179 3.840 -4.775 1.00 93.62 82 PRO A C 1
ATOM 684 O O . PRO A 1 82 ? 1.343 2.733 -5.279 1.00 93.62 82 PRO A O 1
ATOM 687 N N . ALA A 1 83 ? -0.028 4.414 -4.724 1.00 90.62 83 ALA A N 1
ATOM 688 C CA . ALA A 1 83 ? -1.244 3.797 -5.264 1.00 90.62 83 ALA A CA 1
ATOM 689 C C . ALA A 1 83 ? -1.217 3.566 -6.792 1.00 90.62 83 ALA A C 1
ATOM 691 O O . ALA A 1 83 ? -1.980 2.741 -7.302 1.00 90.62 83 ALA A O 1
ATOM 692 N N . ASN A 1 84 ? -0.341 4.266 -7.520 1.00 91.31 84 ASN A N 1
ATOM 693 C CA . ASN A 1 84 ? -0.156 4.113 -8.964 1.00 91.31 84 ASN A CA 1
ATOM 694 C C . ASN A 1 84 ? 0.985 3.147 -9.302 1.00 91.31 84 ASN A C 1
ATOM 696 O O . ASN A 1 84 ? 1.170 2.823 -10.467 1.00 91.31 84 ASN A O 1
ATOM 700 N N . ILE A 1 85 ? 1.757 2.672 -8.322 1.00 92.88 85 ILE A N 1
ATOM 701 C CA . ILE A 1 85 ? 2.767 1.640 -8.566 1.00 92.88 85 ILE A CA 1
ATOM 702 C C . ILE A 1 85 ? 2.043 0.308 -8.739 1.00 92.88 85 ILE A C 1
ATOM 704 O O . ILE A 1 85 ? 1.375 -0.144 -7.812 1.00 92.88 85 ILE A O 1
ATOM 708 N N . ILE A 1 86 ? 2.212 -0.336 -9.891 1.00 92.19 86 ILE A N 1
ATOM 709 C CA . ILE A 1 86 ? 1.717 -1.689 -10.169 1.00 92.19 86 ILE A CA 1
ATOM 710 C C . ILE A 1 86 ? 2.567 -2.703 -9.395 1.00 92.19 86 ILE A C 1
ATOM 712 O O . ILE A 1 86 ? 2.055 -3.548 -8.660 1.00 92.19 86 ILE A O 1
ATOM 716 N N . GLY A 1 87 ? 3.889 -2.587 -9.509 1.00 92.50 87 GLY A N 1
ATOM 717 C CA . GLY A 1 87 ? 4.828 -3.454 -8.810 1.00 92.50 87 GLY A CA 1
ATOM 718 C C . GLY A 1 87 ? 6.276 -3.007 -8.965 1.00 92.50 87 GLY A C 1
ATOM 719 O O . GLY A 1 87 ? 6.603 -2.146 -9.783 1.00 92.50 87 GLY A O 1
ATOM 720 N N . VAL A 1 88 ? 7.141 -3.613 -8.157 1.00 94.00 88 VAL A N 1
ATOM 721 C CA . VAL A 1 88 ? 8.590 -3.443 -8.182 1.00 94.00 88 VAL A CA 1
ATOM 722 C C . VAL A 1 88 ? 9.249 -4.798 -8.392 1.00 94.00 88 VAL A C 1
ATOM 724 O O . VAL A 1 88 ? 9.032 -5.737 -7.621 1.00 94.00 88 VAL A O 1
ATOM 727 N N . PHE A 1 89 ? 10.104 -4.869 -9.406 1.00 92.50 89 PHE A N 1
ATOM 728 C CA . PHE A 1 89 ? 10.752 -6.093 -9.857 1.00 92.50 89 PHE A CA 1
ATOM 729 C C . PHE A 1 89 ? 12.262 -5.913 -9.865 1.00 92.50 89 PHE A C 1
ATOM 731 O O . PHE A 1 89 ? 12.801 -4.994 -10.475 1.00 92.50 89 PHE A O 1
ATOM 738 N N . SER A 1 90 ? 12.966 -6.791 -9.166 1.00 91.69 90 SER A N 1
ATOM 739 C CA . SER A 1 90 ? 14.423 -6.755 -9.094 1.00 91.69 90 SER A CA 1
ATOM 740 C C . SER A 1 90 ? 15.030 -7.563 -10.235 1.00 91.69 90 SER A C 1
ATOM 742 O O . SER A 1 90 ? 14.776 -8.759 -10.359 1.00 91.69 90 SER A O 1
ATOM 744 N N . LYS A 1 91 ? 15.890 -6.914 -11.020 1.00 88.06 91 LYS A N 1
ATOM 745 C CA . LYS A 1 91 ? 16.717 -7.512 -12.067 1.00 88.06 91 LYS A CA 1
ATOM 746 C C . LYS A 1 91 ? 18.183 -7.230 -11.739 1.00 88.06 91 LYS A C 1
ATOM 748 O O . LYS A 1 91 ? 18.723 -6.167 -12.040 1.00 88.06 91 LYS A O 1
ATOM 753 N N . GLY A 1 92 ? 18.819 -8.174 -11.045 1.00 87.06 92 GLY A N 1
ATOM 754 C CA . GLY A 1 92 ? 20.164 -7.982 -10.501 1.00 87.06 92 GLY A CA 1
ATOM 755 C C . GLY A 1 92 ? 20.199 -6.849 -9.468 1.00 87.06 92 GLY A C 1
ATOM 756 O O . GLY A 1 92 ? 19.462 -6.879 -8.481 1.00 87.06 92 GLY A O 1
ATOM 757 N N . ARG A 1 93 ? 21.059 -5.846 -9.687 1.00 89.69 93 ARG A N 1
ATOM 758 C CA . ARG A 1 93 ? 21.159 -4.657 -8.818 1.00 89.69 93 ARG A CA 1
ATOM 759 C C . ARG A 1 93 ? 20.064 -3.619 -9.087 1.00 89.69 93 ARG A C 1
ATOM 761 O O . ARG A 1 93 ? 19.753 -2.836 -8.188 1.00 89.69 93 ARG A O 1
ATOM 768 N N . THR A 1 94 ? 19.442 -3.654 -10.262 1.00 91.69 94 THR A N 1
ATOM 769 C CA . THR A 1 94 ? 18.452 -2.671 -10.718 1.00 91.69 94 THR A CA 1
ATOM 770 C C . THR A 1 94 ? 17.031 -3.115 -10.392 1.00 91.69 94 THR A C 1
ATOM 772 O O . THR A 1 94 ? 16.706 -4.302 -10.412 1.00 91.69 94 THR A O 1
ATOM 775 N N . LYS A 1 95 ? 16.176 -2.157 -10.039 1.00 94.12 95 LYS A N 1
ATOM 776 C CA . LYS A 1 95 ? 14.791 -2.353 -9.609 1.00 94.12 95 LYS A CA 1
ATOM 777 C C . LYS A 1 95 ? 13.939 -1.606 -10.615 1.00 94.12 95 LYS A C 1
ATOM 779 O O . LYS A 1 95 ? 14.097 -0.400 -10.781 1.00 94.12 95 LYS A O 1
ATOM 784 N N . GLN A 1 96 ? 13.085 -2.340 -11.302 1.00 93.19 96 GLN A N 1
ATOM 785 C CA . GLN A 1 96 ? 12.117 -1.801 -12.235 1.00 93.19 96 GLN A CA 1
ATOM 786 C C . GLN A 1 96 ? 10.825 -1.516 -11.472 1.00 93.19 96 GLN A C 1
ATOM 788 O O . GLN A 1 96 ? 10.268 -2.419 -10.851 1.00 93.19 96 GLN A O 1
ATOM 793 N N . ILE A 1 97 ? 10.368 -0.270 -11.498 1.00 93.50 97 ILE A N 1
ATOM 794 C CA . ILE A 1 97 ? 9.093 0.163 -10.928 1.00 93.50 97 ILE A CA 1
ATOM 795 C C . ILE A 1 97 ? 8.137 0.362 -12.100 1.00 93.50 97 ILE A C 1
ATOM 797 O O . ILE A 1 97 ? 8.413 1.166 -12.991 1.00 93.50 97 ILE A O 1
ATOM 801 N N . LEU A 1 98 ? 7.037 -0.386 -12.099 1.00 92.19 98 LEU A N 1
ATOM 802 C CA . LEU A 1 98 ? 5.968 -0.250 -13.084 1.00 92.19 98 LEU A CA 1
ATOM 803 C C . LEU A 1 98 ? 4.869 0.642 -12.519 1.00 92.19 98 LEU A C 1
ATOM 805 O O . LEU A 1 98 ? 4.450 0.455 -11.374 1.00 92.19 98 LEU A O 1
ATOM 809 N N . LEU A 1 99 ? 4.405 1.591 -13.323 1.00 91.56 99 LEU A N 1
ATOM 810 C CA . LEU A 1 99 ? 3.387 2.565 -12.962 1.00 91.56 99 LEU A CA 1
ATOM 811 C C . LEU A 1 99 ? 2.155 2.405 -13.851 1.00 91.56 99 LEU A C 1
ATOM 813 O O . LEU A 1 99 ? 2.263 2.158 -15.044 1.00 91.56 99 LEU A O 1
ATOM 817 N N . ASP A 1 100 ? 0.993 2.617 -13.254 1.00 87.81 100 ASP A N 1
ATOM 818 C CA . ASP A 1 100 ? -0.321 2.654 -13.903 1.00 87.81 100 ASP A CA 1
ATOM 819 C C . ASP A 1 100 ? -0.556 3.968 -14.671 1.00 87.81 100 ASP A C 1
ATOM 821 O O . ASP A 1 100 ? -1.473 4.107 -15.468 1.00 87.81 100 ASP A O 1
ATOM 825 N N . THR A 1 101 ? 0.274 4.983 -14.432 1.00 86.69 101 THR A N 1
ATOM 826 C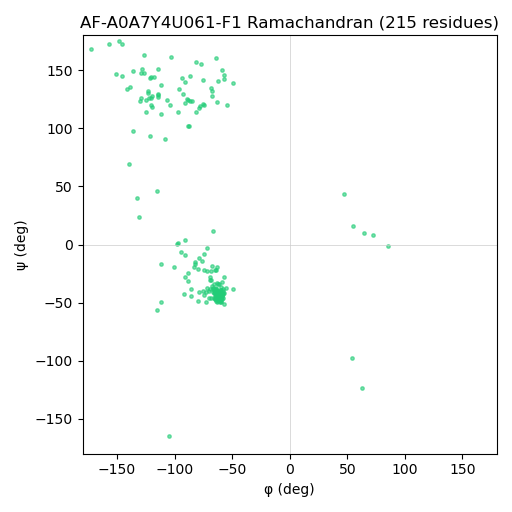 CA . THR A 1 101 ? 0.176 6.279 -15.108 1.00 86.69 101 THR A CA 1
ATOM 827 C C . THR A 1 101 ? 1.565 6.766 -15.468 1.00 86.69 101 THR A C 1
ATOM 829 O O . THR A 1 101 ? 2.477 6.702 -14.640 1.00 86.69 101 THR A O 1
ATOM 832 N N . ALA A 1 102 ? 1.720 7.266 -16.693 1.00 88.88 102 ALA A N 1
ATOM 833 C CA . ALA A 1 102 ? 2.967 7.873 -17.119 1.00 88.88 102 ALA A CA 1
ATOM 834 C C . ALA A 1 102 ? 3.199 9.197 -16.373 1.00 88.88 102 ALA A C 1
ATOM 836 O O . ALA A 1 102 ? 2.285 10.011 -16.241 1.00 88.88 102 ALA A O 1
ATOM 837 N N . ILE A 1 103 ? 4.418 9.408 -15.881 1.00 90.56 103 ILE A N 1
ATOM 838 C CA . ILE A 1 103 ? 4.803 10.617 -15.146 1.00 90.56 103 ILE A CA 1
ATOM 839 C C . ILE A 1 103 ? 6.084 11.226 -15.728 1.00 90.56 103 ILE A C 1
ATOM 841 O O . ILE A 1 103 ? 6.935 10.481 -16.222 1.00 90.56 103 ILE A O 1
ATOM 845 N N . PRO A 1 104 ? 6.239 12.560 -15.681 1.00 91.50 104 PRO A N 1
ATOM 846 C CA . PRO A 1 104 ? 7.471 13.226 -16.085 1.00 91.50 104 PRO A CA 1
ATOM 847 C C . PRO A 1 104 ? 8.530 13.199 -14.973 1.00 91.50 104 PRO A C 1
ATOM 849 O O . PRO A 1 104 ? 8.211 13.101 -13.783 1.00 91.50 104 PRO A O 1
ATOM 852 N N . GLY A 1 105 ? 9.799 13.334 -15.361 1.00 87.69 105 GLY A N 1
ATOM 853 C CA . GLY A 1 105 ? 10.895 13.591 -14.428 1.00 87.69 105 GLY A CA 1
ATOM 854 C C . GLY A 1 105 ? 10.906 15.046 -13.944 1.00 87.69 105 GLY A C 1
ATOM 855 O O . GLY A 1 105 ? 10.666 15.977 -14.708 1.00 87.69 105 GLY A O 1
ATOM 856 N N . ILE A 1 106 ? 11.216 15.261 -12.667 1.00 87.25 106 ILE A N 1
ATOM 857 C CA . ILE A 1 106 ? 11.417 16.589 -12.080 1.00 87.25 106 ILE A CA 1
ATOM 858 C C . ILE A 1 106 ? 12.803 17.092 -12.481 1.00 87.25 106 ILE A C 1
ATOM 860 O O . ILE A 1 106 ? 13.812 16.490 -12.109 1.00 87.25 106 ILE A O 1
ATOM 864 N N . GLY A 1 107 ? 12.845 18.216 -13.199 1.00 77.50 107 GLY A N 1
ATOM 865 C CA . GLY A 1 107 ? 14.095 18.855 -13.626 1.00 77.50 107 GLY A CA 1
ATOM 866 C C . GLY A 1 107 ? 14.850 18.113 -14.736 1.00 77.50 107 GLY A C 1
ATOM 867 O O . GLY A 1 107 ? 15.983 18.484 -15.024 1.00 77.50 107 GLY A O 1
ATOM 868 N N . GLY A 1 108 ? 14.242 17.080 -15.330 1.00 68.56 108 GLY A N 1
ATOM 869 C CA . GLY A 1 108 ? 14.738 16.394 -16.526 1.00 68.56 108 GLY A CA 1
ATOM 870 C C . GLY A 1 108 ? 13.942 16.779 -17.775 1.00 68.56 108 GLY A C 1
ATOM 871 O O . GLY A 1 108 ? 13.170 17.743 -17.767 1.00 68.56 108 GLY A O 1
ATOM 872 N N . SER A 1 109 ? 14.093 16.006 -18.846 1.00 69.88 109 SER A N 1
ATOM 873 C CA . SER A 1 109 ? 13.255 16.108 -20.034 1.00 69.88 109 SER A CA 1
ATOM 874 C C . SER A 1 109 ? 11.783 15.916 -19.652 1.00 69.88 109 SER A C 1
ATOM 876 O O . SER A 1 109 ? 11.438 15.080 -18.816 1.00 69.88 109 SER A O 1
ATOM 878 N N . ALA A 1 110 ? 10.876 16.667 -20.285 1.00 75.31 110 ALA A N 1
ATOM 879 C CA . ALA A 1 110 ? 9.427 16.543 -20.068 1.00 75.31 110 ALA A CA 1
ATOM 880 C C . ALA A 1 110 ? 8.844 15.193 -20.556 1.00 75.31 110 ALA A C 1
ATOM 882 O O . ALA A 1 110 ? 7.628 15.025 -20.651 1.00 75.31 110 ALA A O 1
ATOM 883 N N . THR A 1 111 ? 9.708 14.230 -20.884 1.00 83.44 111 THR A N 1
ATOM 884 C CA . THR A 1 111 ? 9.360 12.884 -21.322 1.00 83.44 111 THR A CA 1
ATOM 885 C C . THR A 1 111 ? 8.618 12.156 -20.208 1.00 83.44 111 THR A C 1
ATOM 887 O O . THR A 1 111 ? 9.130 11.983 -19.102 1.00 83.44 111 THR A O 1
ATOM 890 N N . GLN A 1 112 ? 7.408 11.697 -20.511 1.00 88.81 112 GLN A N 1
ATOM 891 C CA . GLN A 1 112 ? 6.614 10.898 -19.586 1.00 88.81 112 GLN A CA 1
ATOM 892 C C . GLN A 1 112 ? 6.959 9.413 -19.713 1.00 88.81 112 GLN A C 1
ATOM 894 O O . GLN A 1 112 ? 7.230 8.913 -20.806 1.00 88.81 112 GLN A O 1
ATOM 899 N N . THR A 1 113 ? 6.927 8.696 -18.591 1.00 88.56 113 THR A N 1
ATOM 900 C CA . THR A 1 113 ? 7.172 7.251 -18.557 1.00 88.56 113 THR A CA 1
ATOM 901 C C . THR A 1 113 ? 6.328 6.549 -17.503 1.00 88.56 113 THR A C 1
ATOM 903 O O . THR A 1 113 ? 6.079 7.082 -16.423 1.00 88.56 113 THR A O 1
ATOM 906 N N . ASN A 1 114 ? 5.913 5.324 -17.814 1.00 89.81 114 ASN A N 1
ATOM 907 C CA . ASN A 1 114 ? 5.278 4.380 -16.898 1.00 89.81 114 ASN A CA 1
ATOM 908 C C . ASN A 1 114 ? 6.275 3.355 -16.316 1.00 89.81 114 ASN A C 1
ATOM 910 O O . ASN A 1 114 ? 5.885 2.468 -15.557 1.00 89.81 114 ASN A O 1
ATOM 914 N N . ILE A 1 115 ? 7.560 3.453 -16.666 1.00 91.12 115 ILE A N 1
ATOM 915 C CA . ILE A 1 115 ? 8.617 2.547 -16.212 1.00 91.12 115 ILE A CA 1
ATOM 916 C C . ILE A 1 115 ? 9.779 3.367 -15.667 1.00 91.12 115 ILE A C 1
ATOM 918 O O . ILE A 1 115 ? 10.347 4.205 -16.369 1.00 91.12 115 ILE A O 1
ATOM 922 N N . LEU A 1 116 ? 10.181 3.061 -14.436 1.00 92.69 116 LEU A N 1
ATOM 923 C CA . LEU A 1 116 ? 11.346 3.658 -13.792 1.00 92.69 116 LEU A CA 1
ATOM 924 C C . LEU A 1 116 ? 12.358 2.580 -13.415 1.00 92.69 116 LEU A C 1
ATOM 926 O O . LEU A 1 116 ? 11.982 1.495 -12.971 1.00 92.69 116 LEU A O 1
ATOM 930 N N . TYR A 1 117 ? 13.642 2.901 -13.522 1.00 93.94 117 TYR A N 1
ATOM 931 C CA . TYR A 1 117 ? 14.732 2.040 -13.073 1.00 93.94 117 TYR A CA 1
ATOM 932 C C . TYR A 1 117 ? 15.476 2.699 -11.918 1.00 93.94 117 TYR A C 1
ATOM 934 O O . TYR A 1 117 ? 15.873 3.852 -12.002 1.00 93.94 117 TYR A O 1
ATOM 942 N N . THR A 1 118 ? 15.689 1.986 -10.819 1.00 94.56 118 THR A N 1
ATOM 943 C CA . THR A 1 118 ? 16.451 2.510 -9.680 1.00 94.56 118 THR A CA 1
ATOM 944 C C . THR A 1 118 ? 17.424 1.476 -9.137 1.00 94.56 118 THR A C 1
ATOM 946 O O . THR A 1 118 ? 17.179 0.271 -9.193 1.00 94.56 118 THR A O 1
ATOM 949 N N . GLU A 1 119 ? 18.546 1.937 -8.599 1.00 93.50 119 GLU A N 1
ATOM 950 C CA . GLU A 1 119 ? 19.506 1.081 -7.899 1.00 93.50 119 GLU A CA 1
ATOM 951 C C . GLU A 1 119 ? 19.227 0.999 -6.394 1.00 93.50 119 GLU A C 1
ATOM 953 O O . GLU A 1 119 ? 19.777 0.122 -5.721 1.00 93.50 119 GLU A O 1
ATOM 958 N N . THR A 1 120 ? 18.311 1.830 -5.871 1.00 92.50 120 THR A N 1
ATOM 959 C CA . THR A 1 120 ? 17.890 1.816 -4.463 1.00 92.50 120 THR A CA 1
ATOM 960 C C . THR A 1 120 ? 17.545 0.398 -4.008 1.00 92.50 120 THR A C 1
ATOM 962 O O . THR A 1 120 ? 16.958 -0.408 -4.745 1.00 92.50 120 THR A O 1
ATOM 965 N N . ASN A 1 121 ? 17.961 0.042 -2.791 1.00 92.19 121 ASN A N 1
ATOM 966 C CA . ASN A 1 121 ? 17.702 -1.282 -2.242 1.00 92.19 121 ASN A CA 1
ATOM 967 C C . ASN A 1 121 ? 16.185 -1.519 -2.115 1.00 92.19 121 ASN A C 1
ATOM 969 O O . ASN A 1 121 ? 15.452 -0.617 -1.722 1.00 92.19 121 ASN A O 1
ATOM 973 N N . LEU A 1 122 ? 15.699 -2.734 -2.407 1.00 91.69 122 LEU A N 1
ATOM 974 C CA . LEU A 1 122 ? 14.261 -3.029 -2.327 1.00 91.69 122 LEU A CA 1
ATOM 975 C C . LEU A 1 122 ? 13.698 -2.802 -0.914 1.00 91.69 122 LEU A C 1
ATOM 977 O O . LEU A 1 122 ? 12.584 -2.311 -0.780 1.00 91.69 122 LEU A O 1
ATOM 981 N N . GLY A 1 123 ? 14.465 -3.118 0.132 1.00 90.69 123 GLY A N 1
ATOM 982 C CA . GLY A 1 123 ? 14.059 -2.887 1.518 1.00 90.69 123 GLY A CA 1
ATOM 983 C C . GLY A 1 123 ? 13.970 -1.402 1.874 1.00 90.69 123 GLY A C 1
ATOM 984 O O . GLY A 1 123 ? 13.075 -1.006 2.616 1.00 90.69 123 GLY A O 1
ATOM 985 N N . GLU A 1 124 ? 14.851 -0.564 1.32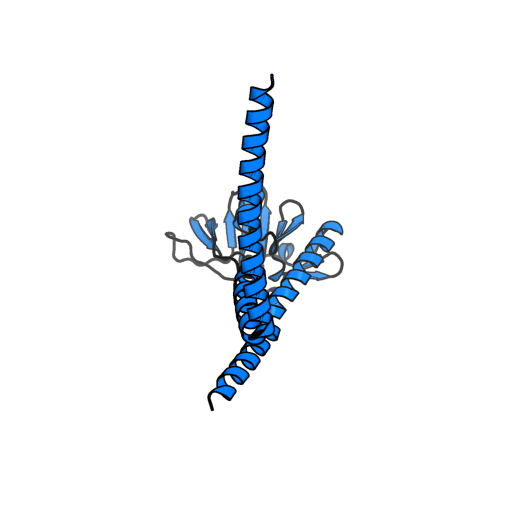4 1.00 91.81 124 GLU A N 1
ATOM 986 C CA . GLU A 1 124 ? 14.765 0.896 1.471 1.00 91.81 124 GLU A CA 1
ATOM 987 C C . GLU A 1 124 ? 13.579 1.451 0.693 1.00 91.81 124 GLU A C 1
ATOM 989 O O . GLU A 1 124 ? 12.780 2.208 1.240 1.00 91.81 124 GLU A O 1
ATOM 994 N N . LEU A 1 125 ? 13.409 1.003 -0.551 1.00 92.38 125 LEU A N 1
ATOM 995 C CA . LEU A 1 125 ? 12.290 1.403 -1.385 1.00 92.38 125 LEU A CA 1
ATOM 996 C C . LEU A 1 125 ? 10.959 1.034 -0.721 1.00 92.38 125 LEU A C 1
ATOM 998 O O . LEU A 1 125 ? 10.064 1.868 -0.659 1.00 92.38 125 LEU A O 1
ATOM 1002 N N . GLN A 1 126 ? 10.850 -0.163 -0.134 1.00 92.25 126 GLN A N 1
ATOM 1003 C CA . GLN A 1 126 ? 9.667 -0.604 0.604 1.00 92.25 126 GLN A CA 1
ATOM 1004 C C . GLN A 1 126 ? 9.355 0.300 1.804 1.00 92.25 126 GLN A C 1
ATOM 1006 O O . GLN A 1 126 ? 8.185 0.585 2.043 1.00 92.25 126 GLN A O 1
ATOM 1011 N N . LYS A 1 127 ? 10.363 0.784 2.542 1.00 91.00 127 LYS A N 1
ATOM 1012 C CA . LYS A 1 127 ? 10.142 1.739 3.645 1.00 91.00 127 LYS A CA 1
ATOM 1013 C C . LYS A 1 127 ? 9.554 3.061 3.148 1.00 91.00 127 LYS A C 1
ATOM 1015 O O . LYS A 1 127 ? 8.768 3.673 3.862 1.00 91.00 127 LYS A O 1
ATOM 1020 N N . VAL A 1 128 ? 9.925 3.482 1.939 1.00 91.12 128 VAL A N 1
ATOM 1021 C CA . VAL A 1 128 ? 9.447 4.730 1.331 1.00 91.12 128 VAL A CA 1
ATOM 1022 C C . VAL A 1 128 ? 8.050 4.563 0.737 1.00 91.12 128 VAL A C 1
ATOM 1024 O O . VAL A 1 128 ? 7.178 5.375 1.022 1.00 91.12 128 VAL A O 1
ATOM 1027 N N . ILE A 1 129 ? 7.815 3.517 -0.061 1.00 91.81 129 ILE A N 1
ATOM 1028 C CA . ILE A 1 129 ? 6.565 3.364 -0.826 1.00 91.81 129 ILE A CA 1
ATOM 1029 C C . ILE A 1 129 ? 5.458 2.638 -0.050 1.00 91.81 129 ILE A C 1
ATOM 1031 O O . ILE A 1 129 ? 4.285 2.823 -0.349 1.00 91.81 129 ILE A O 1
ATOM 1035 N N . ASN A 1 130 ? 5.803 1.814 0.945 1.00 88.25 130 ASN A N 1
ATOM 1036 C CA . ASN A 1 130 ? 4.854 0.985 1.697 1.00 88.25 130 ASN A CA 1
ATOM 1037 C C . ASN A 1 130 ? 4.783 1.392 3.179 1.00 88.25 130 ASN A C 1
ATOM 1039 O O . ASN A 1 130 ? 4.818 0.540 4.068 1.00 88.25 130 ASN A O 1
ATOM 1043 N N . GLN A 1 131 ? 4.693 2.697 3.455 1.00 82.19 131 GLN A N 1
ATOM 1044 C CA . GLN A 1 131 ? 4.637 3.239 4.823 1.00 82.19 131 GLN A CA 1
ATOM 1045 C C . GLN A 1 131 ? 3.456 2.681 5.629 1.00 82.19 131 GLN A C 1
ATOM 1047 O O . GLN A 1 131 ? 3.609 2.340 6.800 1.00 82.19 131 GLN A O 1
ATOM 1052 N N . SER A 1 132 ? 2.304 2.500 4.979 1.00 76.44 132 SER A N 1
ATOM 1053 C CA . SER A 1 132 ? 1.102 1.914 5.581 1.00 76.44 132 SER A CA 1
ATOM 1054 C C . SER A 1 132 ? 1.190 0.394 5.780 1.00 76.44 132 SER A C 1
ATOM 1056 O O . SER A 1 132 ? 0.306 -0.193 6.397 1.00 76.44 132 SER A O 1
ATOM 1058 N N . LYS A 1 133 ? 2.239 -0.260 5.251 1.00 82.00 133 LYS A N 1
ATOM 1059 C CA . LYS A 1 133 ? 2.437 -1.726 5.206 1.00 82.00 133 LYS A CA 1
ATOM 1060 C C . LYS A 1 133 ? 1.291 -2.506 4.556 1.00 82.00 133 LYS A C 1
ATOM 1062 O O . LYS A 1 133 ? 1.219 -3.729 4.690 1.00 82.00 133 LYS A O 1
ATOM 1067 N N . PHE A 1 134 ? 0.430 -1.806 3.835 1.00 83.81 134 PHE A N 1
ATOM 1068 C CA . PHE A 1 134 ? -0.881 -2.293 3.453 1.00 83.81 134 PHE A CA 1
ATOM 1069 C C . PHE A 1 134 ? -0.996 -2.550 1.954 1.00 83.81 134 PHE A C 1
ATOM 1071 O O . PHE A 1 134 ? -1.385 -3.635 1.535 1.00 83.81 134 PHE A O 1
ATOM 1078 N N . LEU A 1 135 ? -0.585 -1.568 1.148 1.00 89.06 135 LEU A N 1
ATOM 1079 C CA . LEU A 1 135 ? -0.740 -1.601 -0.306 1.00 89.06 135 LEU A CA 1
ATOM 1080 C C . LEU A 1 135 ? 0.124 -2.651 -0.984 1.00 89.06 135 LEU A C 1
ATOM 1082 O O . LEU A 1 135 ? -0.258 -3.167 -2.028 1.00 89.06 135 LEU A O 1
ATOM 1086 N N . PHE A 1 136 ? 1.290 -2.957 -0.417 1.00 93.12 136 PHE A N 1
ATOM 1087 C CA . PHE A 1 136 ? 2.246 -3.837 -1.073 1.00 93.12 136 PHE A CA 1
ATOM 1088 C C . PHE A 1 136 ? 2.416 -5.171 -0.354 1.00 93.12 136 PHE A C 1
ATOM 1090 O O . PHE A 1 136 ? 2.567 -5.227 0.873 1.00 93.12 136 PHE A O 1
ATOM 1097 N N . CYS A 1 137 ? 2.471 -6.241 -1.144 1.00 93.12 137 CYS A N 1
ATOM 1098 C CA . CYS A 1 137 ? 2.767 -7.602 -0.716 1.00 93.12 137 CYS A CA 1
ATOM 1099 C C . CYS A 1 137 ? 4.094 -8.065 -1.335 1.00 93.12 137 CYS A C 1
ATOM 1101 O O . CYS A 1 137 ? 4.306 -7.943 -2.546 1.00 93.12 137 CYS A O 1
ATOM 1103 N N . LEU A 1 138 ? 5.008 -8.571 -0.500 1.00 92.00 138 LEU A N 1
ATOM 1104 C CA . LEU A 1 138 ? 6.281 -9.131 -0.955 1.00 92.00 138 LEU A CA 1
ATOM 1105 C C . LEU A 1 138 ? 6.076 -10.610 -1.285 1.00 92.00 138 LEU A C 1
ATOM 1107 O O . LEU A 1 138 ? 6.033 -11.457 -0.399 1.00 92.00 138 LEU A O 1
ATOM 1111 N N . VAL A 1 139 ? 5.965 -10.925 -2.571 1.00 90.00 139 VAL A N 1
ATOM 1112 C CA . VAL A 1 139 ? 5.512 -12.254 -3.009 1.00 90.00 139 VAL A CA 1
ATOM 1113 C C . VAL A 1 139 ? 6.640 -13.269 -3.157 1.00 90.00 139 VAL A C 1
ATOM 1115 O O . VAL A 1 139 ? 6.452 -14.466 -2.933 1.00 90.00 139 VAL A O 1
ATOM 1118 N N . LYS A 1 140 ? 7.832 -12.792 -3.515 1.00 87.62 140 LYS A N 1
ATOM 1119 C CA . LYS A 1 140 ? 9.089 -13.549 -3.523 1.00 87.62 140 LYS A CA 1
ATOM 1120 C C . LYS A 1 140 ? 10.265 -12.584 -3.430 1.00 87.62 140 LYS A C 1
ATOM 1122 O O . LYS A 1 140 ? 10.097 -11.366 -3.521 1.00 87.62 140 LYS A O 1
ATOM 1127 N N . ARG A 1 141 ? 11.480 -13.118 -3.269 1.00 85.44 141 ARG A N 1
ATOM 1128 C CA . ARG A 1 141 ? 12.699 -12.301 -3.235 1.00 85.44 141 ARG A CA 1
ATOM 1129 C C . ARG A 1 141 ? 12.768 -11.427 -4.489 1.00 85.44 141 ARG A C 1
ATOM 1131 O O . ARG A 1 141 ? 12.797 -11.941 -5.601 1.00 85.44 141 ARG A O 1
ATOM 1138 N N . GLY A 1 142 ? 12.798 -10.113 -4.289 1.00 88.75 142 GLY A N 1
ATOM 1139 C CA . GLY A 1 142 ? 12.928 -9.159 -5.384 1.00 88.75 142 GLY A CA 1
ATOM 1140 C C . GLY A 1 142 ? 11.624 -8.755 -6.074 1.00 88.75 142 GLY A C 1
ATOM 1141 O O . GLY A 1 142 ? 11.699 -7.932 -6.979 1.00 88.75 142 GLY A O 1
ATOM 1142 N N . VAL A 1 143 ? 10.462 -9.291 -5.679 1.00 91.69 143 VAL A N 1
ATOM 1143 C CA . VAL A 1 143 ? 9.170 -8.962 -6.303 1.00 91.69 143 VAL A CA 1
ATOM 1144 C C . VAL A 1 143 ? 8.180 -8.483 -5.253 1.00 91.69 143 VAL A C 1
ATOM 1146 O O . VAL A 1 143 ? 7.763 -9.242 -4.376 1.00 91.69 143 VAL A O 1
ATOM 1149 N N . LEU A 1 144 ? 7.807 -7.215 -5.370 1.00 93.75 144 LEU A N 1
ATOM 1150 C CA . LEU A 1 144 ? 6.861 -6.528 -4.504 1.00 93.75 144 LEU A CA 1
ATOM 1151 C C . LEU A 1 144 ? 5.708 -6.028 -5.371 1.00 93.75 144 LEU A C 1
ATOM 1153 O O . LEU A 1 144 ? 5.931 -5.235 -6.279 1.00 93.75 144 LEU A O 1
ATOM 1157 N N . ILE A 1 145 ? 4.487 -6.471 -5.102 1.00 93.38 145 ILE A N 1
ATOM 1158 C CA . ILE A 1 145 ? 3.321 -6.101 -5.912 1.00 93.38 145 ILE A CA 1
ATOM 1159 C C . ILE A 1 145 ? 2.334 -5.269 -5.112 1.00 93.38 145 ILE A C 1
ATOM 1161 O O . ILE A 1 145 ? 2.240 -5.414 -3.892 1.00 93.38 145 ILE A O 1
ATOM 1165 N N . ASN A 1 146 ? 1.592 -4.412 -5.802 1.00 93.25 146 ASN A N 1
ATOM 1166 C CA . ASN A 1 146 ? 0.509 -3.652 -5.203 1.00 93.25 146 ASN A CA 1
ATOM 1167 C C . ASN A 1 146 ? -0.807 -4.438 -5.288 1.00 93.25 146 ASN A C 1
ATOM 1169 O O . ASN A 1 146 ? -1.234 -4.827 -6.374 1.00 93.25 146 ASN A O 1
ATOM 1173 N N . VAL A 1 147 ? -1.476 -4.642 -4.152 1.00 92.94 147 VAL A N 1
ATOM 1174 C CA . VAL A 1 147 ? -2.722 -5.423 -4.062 1.00 92.94 147 VAL A CA 1
ATOM 1175 C C . VAL A 1 147 ? -3.887 -4.797 -4.831 1.00 92.94 147 VAL A C 1
ATOM 1177 O O . VAL A 1 147 ? -4.818 -5.499 -5.226 1.00 92.94 147 VAL A O 1
ATOM 1180 N N . LYS A 1 148 ? -3.837 -3.488 -5.102 1.00 90.62 148 LYS A N 1
ATOM 1181 C CA . LYS A 1 148 ? -4.821 -2.799 -5.947 1.00 90.62 148 LYS A CA 1
ATOM 1182 C C . LYS A 1 148 ? -4.839 -3.366 -7.371 1.00 90.62 148 LYS A C 1
ATOM 1184 O O . LYS A 1 148 ? -5.910 -3.555 -7.942 1.00 90.62 148 LYS A O 1
ATOM 1189 N N . HIS A 1 149 ? -3.661 -3.662 -7.915 1.00 91.00 149 HIS A N 1
ATOM 1190 C CA . HIS A 1 149 ? -3.454 -3.929 -9.341 1.00 91.00 149 HIS A CA 1
ATOM 1191 C C . HIS A 1 149 ? -3.412 -5.412 -9.701 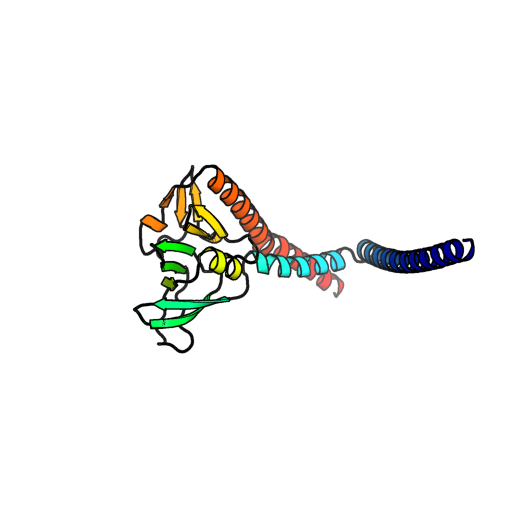1.00 91.00 149 HIS A C 1
ATOM 1193 O O . HIS A 1 149 ? -3.240 -5.732 -10.870 1.00 91.00 149 HIS A O 1
ATOM 1199 N N . TYR A 1 150 ? -3.567 -6.311 -8.727 1.00 91.62 150 TYR A N 1
ATOM 1200 C CA . TYR A 1 150 ? -3.531 -7.753 -8.959 1.00 91.62 150 TYR A CA 1
ATOM 1201 C C . TYR A 1 150 ? -4.776 -8.456 -8.411 1.00 91.62 150 TYR A C 1
ATOM 1203 O O . TYR A 1 150 ? -5.347 -8.051 -7.392 1.00 91.62 150 TYR A O 1
ATOM 1211 N N . GLY A 1 151 ? -5.170 -9.527 -9.091 1.00 90.88 151 GLY A N 1
ATOM 1212 C CA . GLY A 1 151 ? -6.036 -10.590 -8.599 1.00 90.88 151 GLY A CA 1
ATOM 1213 C C . GLY A 1 151 ? -5.215 -11.833 -8.251 1.00 90.88 151 GLY A C 1
ATOM 1214 O O . GLY A 1 151 ? -4.073 -11.974 -8.689 1.00 90.88 151 GLY A O 1
ATOM 1215 N N . LEU A 1 152 ? -5.790 -12.731 -7.452 1.00 91.25 152 LEU A N 1
ATOM 1216 C CA . LEU A 1 152 ? -5.204 -14.032 -7.132 1.00 91.25 152 LEU A CA 1
ATOM 1217 C C . LEU A 1 152 ? -6.160 -15.128 -7.587 1.00 91.25 152 LEU A C 1
ATOM 1219 O O . LEU A 1 152 ? -7.306 -15.162 -7.144 1.00 91.25 152 LEU A O 1
ATOM 1223 N N . GLU A 1 153 ? -5.658 -16.059 -8.387 1.00 89.19 153 GLU A N 1
ATOM 1224 C CA . GLU A 1 153 ? -6.373 -17.281 -8.731 1.00 89.19 153 GLU A CA 1
ATOM 1225 C C . GLU A 1 153 ? -5.457 -18.484 -8.493 1.00 89.19 153 GLU A C 1
ATOM 1227 O O . GLU A 1 153 ? -4.328 -18.565 -8.989 1.00 89.19 153 GLU A O 1
ATOM 1232 N N . SER A 1 154 ? -5.924 -19.414 -7.659 1.00 85.56 154 SER A N 1
ATOM 1233 C CA . SER A 1 154 ? -5.125 -20.526 -7.136 1.00 85.56 154 SER A CA 1
ATOM 1234 C C . SER A 1 154 ? -3.823 -20.062 -6.452 1.00 85.56 154 SER A C 1
ATOM 1236 O O . SER A 1 154 ? -3.843 -19.675 -5.288 1.00 85.56 154 SER A O 1
ATOM 1238 N N . ASN A 1 155 ? -2.687 -20.097 -7.159 1.00 87.12 155 ASN A N 1
ATOM 1239 C CA . ASN A 1 155 ? -1.363 -19.669 -6.675 1.00 87.12 155 ASN A CA 1
ATOM 1240 C C . ASN A 1 155 ? -0.665 -18.731 -7.672 1.00 87.12 155 ASN A C 1
ATOM 1242 O O . ASN A 1 155 ? 0.568 -18.644 -7.699 1.00 87.12 155 ASN A O 1
ATOM 1246 N N . PHE A 1 156 ? -1.448 -18.071 -8.518 1.00 90.25 156 PHE A N 1
ATOM 1247 C CA . PHE A 1 156 ? -0.959 -17.156 -9.532 1.00 90.25 156 PHE A CA 1
ATOM 1248 C C . PHE A 1 156 ? -1.598 -15.790 -9.341 1.00 90.25 156 PHE A C 1
ATOM 1250 O O . PHE A 1 156 ? -2.806 -15.667 -9.139 1.00 90.25 156 PHE A O 1
ATOM 1257 N N . LEU A 1 157 ? -0.752 -14.768 -9.367 1.00 90.44 157 LEU A N 1
ATOM 1258 C CA . LEU A 1 157 ? -1.185 -13.383 -9.362 1.00 90.44 157 LEU A CA 1
ATOM 1259 C C . LEU A 1 157 ? -1.299 -12.889 -10.790 1.00 90.44 157 LEU A C 1
ATOM 1261 O O . LEU A 1 157 ? -0.334 -12.995 -11.550 1.00 90.44 157 LEU A O 1
ATOM 1265 N N . PHE A 1 158 ? -2.447 -12.299 -11.094 1.00 88.50 158 PHE A N 1
ATOM 1266 C CA . PHE A 1 158 ? -2.774 -11.770 -12.408 1.00 88.50 158 PHE A CA 1
ATOM 1267 C C . PHE A 1 158 ? -2.916 -10.261 -12.326 1.00 88.50 158 PHE A C 1
ATOM 1269 O O . PHE A 1 158 ? -3.647 -9.765 -11.469 1.00 88.50 158 PHE A O 1
ATOM 1276 N N . ALA A 1 159 ? -2.198 -9.524 -13.171 1.00 84.00 159 ALA A N 1
ATOM 1277 C CA . ALA A 1 159 ? -2.358 -8.076 -13.236 1.00 84.00 159 ALA A CA 1
ATOM 1278 C C . ALA A 1 159 ? -3.752 -7.737 -13.793 1.00 84.00 159 ALA A C 1
ATOM 1280 O O . ALA A 1 159 ? -4.133 -8.217 -14.857 1.00 84.00 159 ALA A O 1
ATOM 1281 N N . ASN A 1 160 ? -4.501 -6.897 -13.080 1.00 75.38 160 ASN A N 1
ATOM 1282 C CA . ASN A 1 160 ? -5.843 -6.464 -13.478 1.00 75.38 160 ASN A CA 1
ATOM 1283 C C . ASN A 1 160 ? -5.801 -5.485 -14.668 1.00 75.38 160 ASN A C 1
ATOM 1285 O O . ASN A 1 160 ? -6.790 -5.352 -15.381 1.00 75.38 160 ASN A O 1
ATOM 1289 N N . SER A 1 161 ? -4.670 -4.799 -14.883 1.00 61.59 161 SER A N 1
ATOM 1290 C CA . SER A 1 161 ? -4.430 -3.884 -16.006 1.00 61.59 161 SER A CA 1
ATOM 1291 C C . SER A 1 161 ? -3.443 -4.499 -17.006 1.00 61.59 161 SER A C 1
ATOM 1293 O O . SER A 1 161 ? -2.221 -4.363 -16.903 1.00 61.59 161 SER A O 1
ATOM 1295 N N . ILE A 1 162 ? -4.000 -5.214 -17.984 1.00 53.66 162 ILE A N 1
ATOM 1296 C CA . ILE A 1 162 ? -3.247 -5.955 -19.009 1.00 53.66 162 ILE A CA 1
ATOM 1297 C C . ILE A 1 162 ? -2.530 -4.995 -19.981 1.00 53.66 162 ILE A C 1
ATOM 1299 O O . ILE A 1 162 ? -1.444 -5.308 -20.458 1.00 53.66 162 ILE A O 1
ATOM 1303 N N . ASP A 1 163 ? -3.057 -3.785 -20.191 1.00 55.09 163 ASP A N 1
ATOM 1304 C CA . ASP A 1 163 ? -2.584 -2.881 -21.254 1.00 55.09 163 ASP A CA 1
ATOM 1305 C C . ASP A 1 163 ? -1.287 -2.112 -20.935 1.00 55.09 163 ASP A C 1
ATOM 1307 O O . ASP A 1 163 ? -0.693 -1.499 -21.820 1.00 55.09 163 ASP A O 1
ATOM 1311 N N . ILE A 1 164 ? -0.825 -2.121 -19.678 1.00 54.22 164 ILE A N 1
ATOM 1312 C CA . ILE A 1 164 ? 0.291 -1.267 -19.218 1.00 54.22 164 ILE A CA 1
ATOM 1313 C C . ILE A 1 164 ? 1.539 -2.092 -18.871 1.00 54.22 164 ILE A C 1
ATOM 1315 O O . ILE A 1 164 ? 2.641 -1.546 -18.771 1.00 54.22 164 ILE A O 1
ATOM 1319 N N . THR A 1 165 ? 1.407 -3.410 -18.690 1.00 54.88 165 THR A N 1
ATOM 1320 C CA . THR A 1 165 ? 2.533 -4.254 -18.274 1.00 54.88 165 THR A CA 1
ATOM 1321 C C . THR A 1 165 ? 3.419 -4.608 -19.478 1.00 54.88 165 THR A C 1
ATOM 1323 O O . THR A 1 165 ? 2.993 -5.333 -20.371 1.00 54.88 165 THR A O 1
ATOM 1326 N N . PRO A 1 166 ? 4.681 -4.138 -19.527 1.00 50.56 166 PRO A N 1
ATOM 1327 C CA . PRO A 1 166 ? 5.547 -4.286 -20.700 1.00 50.56 166 PRO A CA 1
ATOM 1328 C C . PRO A 1 166 ? 6.054 -5.722 -20.930 1.00 50.56 166 PRO A C 1
ATOM 1330 O O . PRO A 1 166 ? 6.766 -5.958 -21.903 1.00 50.56 166 PRO A O 1
ATOM 1333 N N . SER A 1 167 ? 5.743 -6.684 -20.050 1.00 60.31 167 SER A N 1
ATOM 1334 C CA . SER A 1 167 ? 6.077 -8.094 -20.270 1.00 60.31 167 SER A CA 1
ATOM 1335 C C . SER A 1 167 ? 5.100 -9.060 -19.593 1.00 60.31 167 SER A C 1
ATOM 1337 O O . SER A 1 167 ? 4.611 -8.819 -18.486 1.00 60.31 167 SER A O 1
ATOM 1339 N N . VAL A 1 168 ? 4.896 -10.206 -20.253 1.00 59.75 168 VAL A N 1
ATOM 1340 C CA . VAL A 1 168 ? 4.098 -11.352 -19.776 1.00 59.75 168 VAL A CA 1
ATOM 1341 C C . VAL A 1 168 ? 4.604 -11.880 -18.421 1.00 59.75 168 VAL A C 1
ATOM 1343 O O . VAL A 1 168 ? 3.833 -12.379 -17.602 1.00 59.75 168 VAL A O 1
ATOM 1346 N N . ASP A 1 169 ? 5.899 -11.709 -18.141 1.00 66.62 169 ASP A N 1
ATOM 1347 C CA . ASP A 1 169 ? 6.538 -12.155 -16.896 1.00 66.62 169 ASP A CA 1
ATOM 1348 C C . ASP A 1 169 ? 6.018 -11.424 -15.648 1.00 66.62 169 ASP A C 1
ATOM 1350 O O . ASP A 1 169 ? 6.157 -11.920 -14.526 1.00 66.62 169 ASP A O 1
ATOM 1354 N N . TYR A 1 170 ? 5.443 -10.233 -15.829 1.00 76.31 170 TYR A N 1
ATOM 1355 C CA . TYR A 1 170 ? 4.908 -9.416 -14.741 1.00 76.31 170 TYR A CA 1
ATOM 1356 C C . TYR A 1 170 ? 3.390 -9.532 -14.615 1.00 76.31 170 TYR A C 1
ATOM 1358 O O . TYR A 1 170 ? 2.854 -9.248 -13.549 1.00 76.31 170 TYR A O 1
ATOM 1366 N N . SER A 1 171 ? 2.702 -9.993 -15.661 1.00 76.19 171 SER A N 1
ATOM 1367 C CA . SER A 1 171 ? 1.252 -10.178 -15.647 1.00 76.19 171 SER A CA 1
ATOM 1368 C C . SER A 1 171 ? 0.814 -11.504 -15.028 1.00 76.19 171 SER A C 1
ATOM 1370 O O . SER A 1 171 ? -0.341 -11.604 -14.636 1.00 76.19 171 SER A O 1
ATOM 1372 N N . ASN A 1 172 ? 1.698 -12.509 -14.935 1.00 83.44 172 ASN A N 1
ATOM 1373 C CA . ASN A 1 172 ? 1.380 -13.822 -14.364 1.00 83.44 172 ASN A CA 1
ATOM 1374 C C . ASN A 1 172 ? 2.494 -14.329 -13.429 1.00 83.44 172 ASN A C 1
ATOM 1376 O O . ASN A 1 172 ? 3.503 -14.890 -13.861 1.00 83.44 172 ASN A O 1
ATOM 1380 N N . ILE A 1 173 ? 2.317 -14.134 -12.119 1.00 87.38 173 ILE A N 1
ATOM 1381 C CA . ILE A 1 173 ? 3.358 -14.407 -11.120 1.00 87.38 173 ILE A CA 1
ATOM 1382 C C . ILE A 1 173 ? 2.946 -15.591 -10.246 1.00 87.38 173 ILE A C 1
ATOM 1384 O O . ILE A 1 173 ? 2.057 -15.475 -9.404 1.00 87.38 173 ILE A O 1
ATOM 1388 N N . LYS A 1 174 ? 3.660 -16.716 -10.369 1.00 90.06 174 LYS A N 1
ATOM 1389 C CA . LYS A 1 174 ? 3.530 -17.844 -9.433 1.00 90.06 174 LYS A CA 1
ATOM 1390 C C . LYS A 1 174 ? 4.046 -17.460 -8.048 1.00 90.06 174 LYS A C 1
ATOM 1392 O O . LYS A 1 174 ? 5.171 -16.961 -7.921 1.00 90.06 174 LYS A O 1
ATOM 1397 N N . ILE A 1 175 ? 3.268 -17.765 -7.013 1.00 91.81 175 ILE A N 1
ATOM 1398 C CA . ILE A 1 175 ? 3.605 -17.454 -5.621 1.00 91.81 175 ILE A CA 1
ATOM 1399 C C . ILE A 1 175 ? 3.540 -18.668 -4.699 1.00 91.81 175 ILE A C 1
ATOM 1401 O O . ILE A 1 175 ? 2.972 -19.709 -5.018 1.00 91.81 175 ILE A O 1
ATOM 1405 N N . SER A 1 176 ? 4.171 -18.529 -3.531 1.00 92.12 176 SER A N 1
ATOM 1406 C CA . SER A 1 176 ? 4.076 -19.521 -2.460 1.00 92.12 176 SER A CA 1
ATOM 1407 C C . SER A 1 176 ? 2.738 -19.412 -1.726 1.00 92.12 176 SER A C 1
ATOM 1409 O O . SER A 1 176 ? 2.169 -18.326 -1.632 1.00 92.12 176 SER A O 1
ATOM 1411 N N . LYS A 1 177 ? 2.289 -20.505 -1.098 1.00 90.38 177 LYS A N 1
ATOM 1412 C CA . LYS A 1 177 ? 1.077 -20.516 -0.259 1.00 90.38 177 LYS A CA 1
ATOM 1413 C C . LYS A 1 177 ? 1.119 -19.465 0.861 1.00 90.38 177 LYS A C 1
ATOM 1415 O O . LYS A 1 177 ? 0.116 -18.827 1.153 1.00 90.38 177 LYS A O 1
ATOM 1420 N N . LYS A 1 178 ? 2.294 -19.243 1.466 1.00 91.00 178 LYS A N 1
ATOM 1421 C CA . LYS A 1 178 ? 2.477 -18.216 2.505 1.00 91.00 178 LYS A CA 1
ATOM 1422 C C . LYS A 1 178 ? 2.244 -16.807 1.952 1.00 91.00 178 LYS A C 1
ATOM 1424 O O . LYS A 1 178 ? 1.521 -16.031 2.564 1.00 91.00 178 LYS A O 1
ATOM 1429 N N . ALA A 1 179 ? 2.837 -16.497 0.799 1.00 91.50 179 ALA A N 1
ATOM 1430 C CA . ALA A 1 179 ? 2.645 -15.211 0.133 1.00 91.50 179 ALA A CA 1
ATOM 1431 C C . ALA A 1 179 ? 1.198 -15.025 -0.352 1.00 91.50 179 ALA A C 1
ATOM 1433 O O . ALA A 1 179 ? 0.680 -13.916 -0.294 1.00 91.50 179 ALA A O 1
ATOM 1434 N N . ALA A 1 180 ? 0.534 -16.105 -0.779 1.00 92.62 180 ALA A N 1
ATOM 1435 C CA . ALA A 1 180 ? -0.873 -16.080 -1.167 1.00 92.62 180 ALA A CA 1
ATOM 1436 C C . ALA A 1 180 ? -1.774 -15.669 0.004 1.00 92.62 180 ALA A C 1
ATOM 1438 O O . ALA A 1 180 ? -2.602 -14.778 -0.153 1.00 92.62 180 ALA A O 1
ATOM 1439 N N . ASN A 1 181 ? -1.560 -16.241 1.191 1.00 92.12 181 ASN A N 1
ATOM 1440 C CA . ASN A 1 181 ? -2.314 -15.861 2.387 1.00 92.12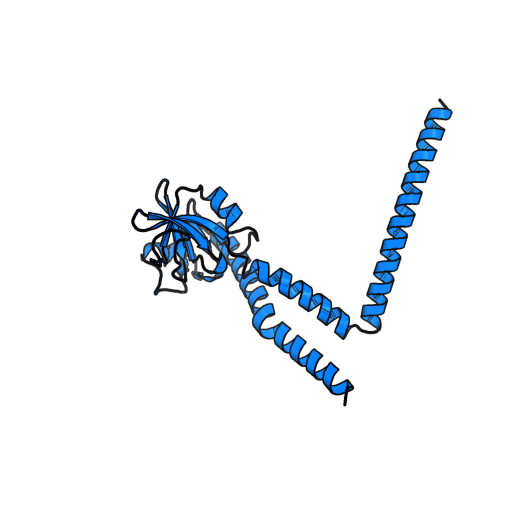 181 ASN A CA 1
ATOM 1441 C C . ASN A 1 181 ? -2.107 -14.383 2.754 1.00 92.12 181 ASN A C 1
ATOM 1443 O O . ASN A 1 181 ? -3.083 -13.671 2.970 1.00 92.12 181 ASN A O 1
ATOM 1447 N N . GLU A 1 182 ? -0.856 -13.901 2.760 1.00 92.19 182 GLU A N 1
ATOM 1448 C CA . GLU A 1 182 ? -0.566 -12.483 3.030 1.00 92.19 182 GLU A CA 1
ATOM 1449 C C . GLU A 1 182 ? -1.236 -11.563 1.996 1.00 92.19 182 GLU A C 1
ATOM 1451 O O . GLU A 1 182 ? -1.785 -10.515 2.343 1.00 92.19 182 GLU A O 1
ATOM 1456 N N . PHE A 1 183 ? -1.211 -11.956 0.720 1.00 94.00 183 PHE A N 1
ATOM 1457 C CA . PHE A 1 183 ? -1.876 -11.218 -0.344 1.00 94.00 183 PHE A CA 1
ATOM 1458 C C . PHE A 1 183 ? -3.391 -11.153 -0.121 1.00 94.00 183 PHE A C 1
ATOM 1460 O O . PHE A 1 183 ? -3.955 -10.066 -0.195 1.00 94.00 183 PHE A O 1
ATOM 1467 N N . ILE A 1 184 ? -4.039 -12.280 0.194 1.00 92.88 184 ILE A N 1
ATOM 1468 C CA . ILE A 1 184 ? -5.486 -12.353 0.453 1.00 92.88 184 ILE A CA 1
ATOM 1469 C C . ILE A 1 184 ? -5.877 -11.446 1.620 1.00 92.88 184 ILE A C 1
ATOM 1471 O O . ILE A 1 184 ? -6.839 -10.688 1.504 1.00 92.88 184 ILE A O 1
ATOM 1475 N N . GLU A 1 185 ? -5.136 -11.489 2.729 1.00 91.75 185 GLU A N 1
ATOM 1476 C CA . GLU A 1 185 ? -5.409 -10.648 3.899 1.00 91.75 185 GLU A CA 1
ATOM 1477 C C . GLU A 1 185 ? -5.341 -9.159 3.549 1.00 91.75 185 GLU A C 1
ATOM 1479 O O . GLU A 1 185 ? -6.272 -8.403 3.841 1.00 91.75 185 GLU A O 1
ATOM 1484 N N . LYS A 1 186 ? -4.274 -8.741 2.858 1.00 92.38 186 LYS A N 1
ATOM 1485 C CA . LYS A 1 186 ? -4.102 -7.348 2.426 1.00 92.38 186 LYS A CA 1
ATOM 1486 C C . LYS A 1 186 ? -5.140 -6.928 1.392 1.00 92.38 186 LYS A C 1
ATOM 1488 O O . LYS A 1 186 ? -5.668 -5.824 1.486 1.00 92.38 186 LYS A O 1
ATOM 1493 N N . LYS A 1 187 ? -5.465 -7.800 0.436 1.00 92.19 187 LYS A N 1
ATOM 1494 C CA . LYS A 1 187 ? -6.469 -7.541 -0.601 1.00 92.19 187 LYS A CA 1
ATOM 1495 C C . LYS A 1 187 ? -7.855 -7.359 0.008 1.00 92.19 187 LYS A C 1
ATOM 1497 O O . LYS A 1 187 ? -8.489 -6.341 -0.238 1.00 92.19 187 LYS A O 1
ATOM 1502 N N . LYS A 1 188 ? -8.275 -8.275 0.885 1.00 89.69 188 LYS A N 1
ATOM 15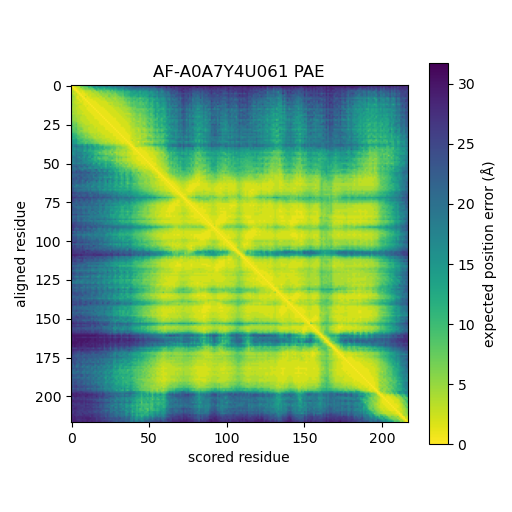03 C CA . LYS A 1 188 ? -9.559 -8.190 1.592 1.00 89.69 188 LYS A CA 1
ATOM 1504 C C . LYS A 1 188 ? -9.661 -6.913 2.415 1.00 89.69 188 LYS A C 1
ATOM 1506 O O . LYS A 1 188 ? -10.686 -6.238 2.395 1.00 89.69 188 LYS A O 1
ATOM 1511 N N . ALA A 1 189 ? -8.601 -6.571 3.140 1.00 87.06 189 ALA A N 1
ATOM 1512 C CA . ALA A 1 189 ? -8.593 -5.339 3.903 1.00 87.06 189 ALA A CA 1
ATOM 1513 C C . ALA A 1 189 ? -8.679 -4.114 2.975 1.00 87.06 189 ALA A C 1
ATOM 1515 O O . ALA A 1 189 ? -9.419 -3.179 3.278 1.00 87.06 189 ALA A O 1
ATOM 1516 N N . PHE A 1 190 ? -7.957 -4.112 1.848 1.00 88.50 190 PHE A N 1
ATOM 1517 C CA . PHE A 1 190 ? -8.001 -3.026 0.867 1.00 88.50 190 PHE A CA 1
ATOM 1518 C C . PHE A 1 190 ? -9.402 -2.843 0.293 1.00 88.50 190 PHE A C 1
ATOM 1520 O O . PHE A 1 190 ? -9.915 -1.725 0.292 1.00 88.50 190 PHE A O 1
ATOM 1527 N N . ASP A 1 191 ? -10.042 -3.934 -0.118 1.00 86.38 191 ASP A N 1
ATOM 1528 C CA . ASP A 1 191 ? -11.387 -3.911 -0.684 1.00 86.38 191 ASP A CA 1
ATOM 1529 C C . ASP A 1 191 ? -12.419 -3.436 0.356 1.00 86.38 191 ASP A C 1
ATOM 1531 O O . ASP A 1 191 ? -13.287 -2.626 0.030 1.00 86.38 191 ASP A O 1
ATOM 1535 N N . ASN A 1 192 ? -12.278 -3.835 1.627 1.00 82.62 192 ASN A N 1
ATOM 1536 C CA . ASN A 1 192 ? -13.126 -3.347 2.721 1.00 82.62 192 ASN A CA 1
ATOM 1537 C C . ASN A 1 192 ? -12.993 -1.832 2.933 1.00 82.62 192 ASN A C 1
ATOM 1539 O O . ASN A 1 192 ? -14.003 -1.134 3.018 1.00 82.62 192 ASN A O 1
ATOM 1543 N N . ILE A 1 193 ? -11.762 -1.312 3.005 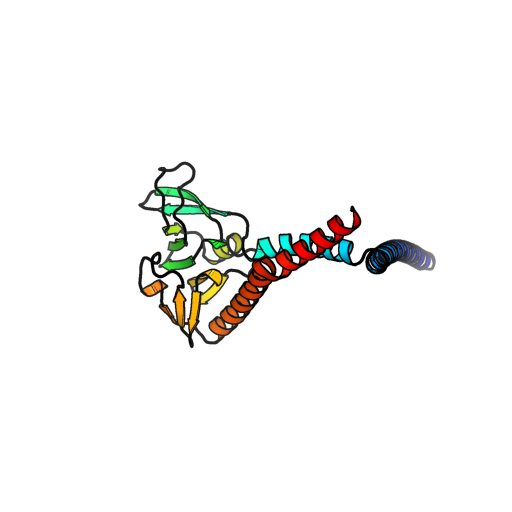1.00 79.94 193 ILE A N 1
ATOM 1544 C CA . ILE A 1 193 ? -11.525 0.130 3.180 1.00 79.94 193 ILE A CA 1
ATOM 1545 C C . ILE A 1 193 ? -12.059 0.905 1.973 1.00 79.94 193 ILE A C 1
ATOM 1547 O O . ILE A 1 193 ? -12.752 1.907 2.137 1.00 79.94 193 ILE A O 1
ATOM 1551 N N . ASN A 1 194 ? -11.780 0.424 0.763 1.00 79.50 194 ASN A N 1
ATOM 1552 C CA . ASN A 1 194 ? -12.245 1.056 -0.465 1.00 79.50 194 ASN A CA 1
ATOM 1553 C C . ASN A 1 194 ? -13.785 1.036 -0.568 1.00 79.50 194 ASN A C 1
ATOM 1555 O O . ASN A 1 194 ? -14.392 2.017 -0.988 1.00 79.50 194 ASN A O 1
ATOM 1559 N N . SER A 1 195 ? -14.440 -0.045 -0.132 1.00 77.06 195 SER A N 1
ATOM 1560 C CA . SER A 1 195 ? -15.907 -0.143 -0.060 1.00 77.06 195 SER A CA 1
ATOM 1561 C C . SER A 1 195 ? -16.508 0.845 0.945 1.00 77.06 195 SER A C 1
ATOM 1563 O O . SER A 1 195 ? -17.488 1.528 0.632 1.00 77.06 195 SER A O 1
ATOM 1565 N N . LEU A 1 196 ? -15.900 0.966 2.133 1.00 72.62 196 LEU A N 1
ATOM 1566 C CA . LEU A 1 196 ? -16.289 1.963 3.135 1.00 72.62 196 LEU A CA 1
ATOM 1567 C C . LEU A 1 196 ? -16.180 3.384 2.567 1.00 72.62 196 LEU A C 1
ATOM 1569 O O . LEU A 1 196 ? -17.105 4.177 2.731 1.00 72.62 196 LEU A O 1
ATOM 1573 N N . GLN A 1 197 ? -15.091 3.679 1.851 1.00 71.31 197 GLN A N 1
ATOM 1574 C CA . GLN A 1 197 ? -14.849 4.978 1.216 1.00 71.31 197 GLN A CA 1
ATOM 1575 C C . GLN A 1 197 ? -15.840 5.304 0.091 1.00 71.31 197 GLN A C 1
ATOM 1577 O O . GLN A 1 197 ? -16.287 6.447 -0.009 1.00 71.31 197 GLN A O 1
ATOM 1582 N N . ASN A 1 198 ? -16.181 4.326 -0.755 1.00 68.62 198 ASN A N 1
ATOM 1583 C CA . ASN A 1 198 ? -16.969 4.575 -1.965 1.00 68.62 198 ASN A CA 1
ATOM 1584 C C . ASN A 1 198 ? -18.484 4.571 -1.735 1.00 68.62 198 ASN A C 1
ATOM 1586 O O . ASN A 1 198 ? -19.157 5.463 -2.247 1.00 68.62 198 ASN A O 1
ATOM 1590 N N . ASN A 1 199 ? -19.020 3.610 -0.976 1.00 62.38 199 ASN A N 1
ATOM 1591 C CA . ASN A 1 199 ? -20.465 3.348 -0.969 1.00 62.38 199 ASN A CA 1
ATOM 1592 C C . ASN A 1 199 ? -21.112 3.643 0.385 1.00 62.38 199 ASN A C 1
ATOM 1594 O O . ASN A 1 199 ? -22.032 4.448 0.481 1.00 62.38 199 ASN A O 1
ATOM 1598 N N . GLN A 1 200 ? -20.628 3.025 1.461 1.00 57.72 200 GLN A N 1
ATOM 1599 C CA . GLN A 1 200 ? -21.368 3.056 2.724 1.00 57.72 200 GLN A CA 1
ATOM 1600 C C . GLN A 1 200 ? -21.283 4.410 3.422 1.00 57.72 200 GLN A C 1
ATOM 1602 O O . GLN A 1 200 ? -22.302 4.913 3.889 1.00 57.72 200 GLN A O 1
ATOM 1607 N N . LEU A 1 201 ? -20.102 5.034 3.469 1.00 61.09 201 LEU A N 1
ATOM 1608 C CA . LEU A 1 201 ? -19.976 6.287 4.199 1.00 61.09 201 LEU A CA 1
ATOM 1609 C C . LEU A 1 201 ? -20.584 7.464 3.438 1.00 61.09 201 LEU A C 1
ATOM 1611 O O . LEU A 1 201 ? -21.266 8.263 4.056 1.00 61.09 201 LEU A O 1
ATOM 1615 N N . ARG A 1 202 ? -20.416 7.566 2.112 1.00 61.88 202 ARG A N 1
ATOM 1616 C CA . ARG A 1 202 ? -21.059 8.637 1.322 1.00 61.88 202 ARG A CA 1
ATOM 1617 C C . ARG A 1 202 ? -22.576 8.619 1.457 1.00 61.88 202 ARG A C 1
ATOM 1619 O O . ARG A 1 202 ? -23.162 9.679 1.654 1.00 61.88 202 ARG A O 1
ATOM 1626 N N . ASP A 1 203 ? -23.191 7.442 1.421 1.00 64.12 203 ASP A N 1
ATOM 1627 C CA . ASP A 1 203 ? -24.638 7.308 1.592 1.00 64.12 203 ASP A CA 1
ATOM 1628 C C . ASP A 1 203 ? -25.079 7.628 3.025 1.00 64.12 203 ASP A C 1
ATOM 1630 O O . ASP A 1 203 ? -26.112 8.271 3.225 1.00 64.12 203 ASP A O 1
ATOM 1634 N N . ILE A 1 204 ? -24.288 7.234 4.031 1.00 64.75 204 ILE A N 1
ATOM 1635 C CA . ILE A 1 204 ? -24.518 7.603 5.436 1.00 64.75 204 ILE A CA 1
ATOM 1636 C C . ILE A 1 204 ? -24.388 9.122 5.622 1.00 64.75 204 ILE A C 1
ATOM 1638 O O . ILE A 1 204 ? -25.293 9.742 6.176 1.00 64.75 204 ILE A O 1
ATOM 1642 N N . LEU A 1 205 ? -23.323 9.741 5.108 1.00 64.06 205 LEU A N 1
ATOM 1643 C CA . LEU A 1 205 ? -23.088 11.187 5.156 1.00 64.06 205 LEU A CA 1
ATOM 1644 C C . LEU A 1 205 ? -24.203 11.946 4.419 1.00 64.06 205 LEU A C 1
ATOM 1646 O O . LEU A 1 205 ? -24.697 12.949 4.927 1.00 64.06 205 LEU A O 1
ATOM 1650 N N . ALA A 1 206 ? -24.651 11.460 3.258 1.00 67.38 206 ALA A N 1
ATOM 1651 C CA . ALA A 1 206 ? -25.752 12.055 2.504 1.00 67.38 206 ALA A CA 1
ATOM 1652 C C . ALA A 1 206 ? -27.086 11.965 3.261 1.00 67.38 206 ALA A C 1
ATOM 1654 O O . ALA A 1 206 ? -27.836 12.942 3.298 1.00 67.38 206 ALA A O 1
ATOM 1655 N N . LYS A 1 207 ? -27.373 10.825 3.905 1.00 68.88 207 LYS A N 1
ATOM 1656 C CA . LYS A 1 207 ? -28.562 10.654 4.753 1.00 68.88 207 LYS A CA 1
ATOM 1657 C C . LYS A 1 207 ? -28.520 11.562 5.978 1.00 68.88 207 LYS A C 1
ATOM 1659 O O . LYS A 1 207 ? -29.504 12.246 6.232 1.00 68.88 207 LYS A O 1
ATOM 1664 N N . ILE A 1 208 ? -27.392 11.624 6.687 1.00 65.81 208 ILE A N 1
ATOM 1665 C CA . ILE A 1 208 ? -27.222 12.500 7.855 1.00 65.81 208 ILE A CA 1
ATOM 1666 C C . ILE A 1 208 ? -27.364 13.969 7.444 1.00 65.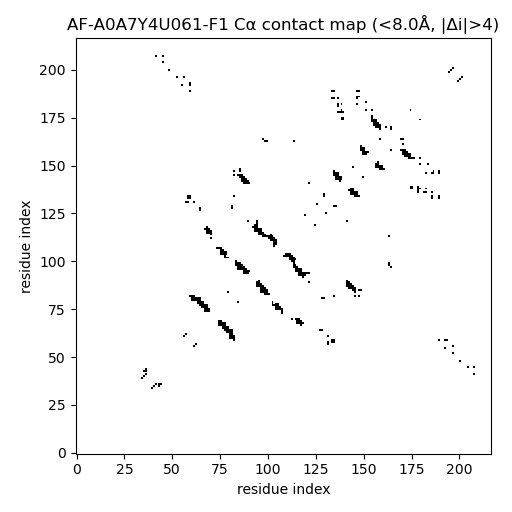81 208 ILE A C 1
ATOM 1668 O O . ILE A 1 208 ? -28.131 14.700 8.064 1.00 65.81 208 ILE A O 1
ATOM 1672 N N . LYS A 1 209 ? -26.714 14.393 6.353 1.00 64.56 209 LYS A N 1
ATOM 1673 C CA . LYS A 1 209 ? -26.822 15.761 5.828 1.00 64.56 209 LYS A CA 1
ATOM 1674 C C . LYS A 1 209 ? -28.261 16.117 5.459 1.00 64.56 209 LYS A C 1
ATOM 1676 O O . LYS A 1 209 ? -28.724 17.191 5.827 1.00 64.56 209 LYS A O 1
ATOM 1681 N N . LYS A 1 210 ? -28.981 15.204 4.795 1.00 67.62 210 LYS A N 1
ATOM 1682 C CA . LYS A 1 210 ? -30.402 15.377 4.464 1.00 67.62 210 LYS A CA 1
ATOM 1683 C C . LYS A 1 210 ? -31.255 15.531 5.725 1.00 67.62 210 LYS A C 1
ATOM 1685 O O . LYS A 1 210 ? -32.075 16.443 5.766 1.00 67.62 210 LYS A O 1
ATOM 1690 N N . SER A 1 211 ? -31.027 14.700 6.744 1.00 61.44 211 SER A N 1
ATOM 1691 C CA . SER A 1 211 ? -31.720 14.796 8.033 1.00 61.44 211 SER A CA 1
ATOM 1692 C C . SER A 1 211 ? -31.466 16.140 8.716 1.00 61.44 211 SER A C 1
ATOM 1694 O O . SER A 1 211 ? -32.425 16.798 9.102 1.00 61.44 211 SER A O 1
ATOM 1696 N N . ILE A 1 212 ? -30.214 16.606 8.779 1.00 62.81 212 ILE A N 1
ATOM 1697 C CA . ILE A 1 212 ? -29.864 17.909 9.372 1.00 62.81 212 ILE A CA 1
ATOM 1698 C C . ILE A 1 212 ? -30.563 19.056 8.622 1.00 62.81 212 ILE A C 1
ATOM 1700 O O . ILE A 1 212 ? -31.259 1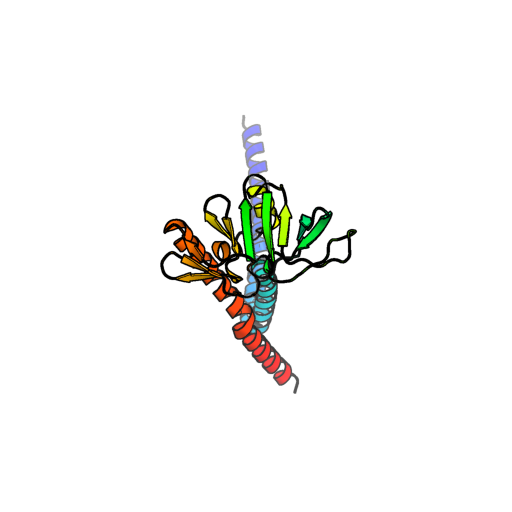9.851 9.240 1.00 62.81 212 ILE A O 1
ATOM 1704 N N . THR A 1 213 ? -30.490 19.091 7.286 1.00 58.53 213 THR A N 1
ATOM 1705 C CA . THR A 1 213 ? -31.162 20.140 6.488 1.00 58.53 213 THR A CA 1
ATOM 1706 C C . THR A 1 213 ? -32.692 20.071 6.520 1.00 58.53 213 THR A C 1
ATOM 1708 O O . THR A 1 213 ? -33.353 21.044 6.172 1.00 58.53 213 THR A O 1
ATOM 1711 N N . SER A 1 214 ? -33.276 18.929 6.901 1.00 52.72 214 SER A N 1
ATOM 1712 C CA . SER A 1 214 ? -34.730 18.796 7.064 1.00 52.72 214 SER A CA 1
ATOM 1713 C C . SER A 1 214 ? -35.244 19.313 8.408 1.00 52.72 214 SER A C 1
ATOM 1715 O O . SER A 1 214 ? -36.433 19.567 8.513 1.00 52.72 214 SER A O 1
ATOM 1717 N N . PHE A 1 215 ? -34.366 19.495 9.401 1.00 48.31 215 PHE A N 1
ATOM 1718 C CA . PHE A 1 215 ? -34.700 20.152 10.671 1.00 48.31 215 PHE A CA 1
ATOM 1719 C C . PHE A 1 215 ? -34.661 21.689 10.580 1.00 48.31 215 PHE A C 1
ATOM 1721 O O . PHE A 1 215 ? -35.181 22.360 11.463 1.00 48.31 215 PHE A O 1
ATOM 1728 N N . GLU A 1 216 ? -34.052 22.249 9.529 1.00 45.78 216 GLU A N 1
ATOM 1729 C CA . GLU A 1 216 ? -33.951 23.700 9.292 1.00 45.78 216 GLU A CA 1
ATOM 1730 C C . GLU A 1 216 ? -35.113 24.275 8.449 1.00 45.78 216 GLU A C 1
ATOM 1732 O O . GLU A 1 216 ? -35.101 25.461 8.118 1.00 45.78 216 GLU A O 1
ATOM 1737 N N . LYS A 1 217 ? -36.112 23.456 8.089 1.00 41.16 217 LYS A N 1
ATOM 1738 C CA . LYS A 1 217 ? -37.348 23.861 7.397 1.00 41.16 217 LYS A CA 1
ATOM 1739 C C . LYS A 1 217 ? -38.566 23.593 8.265 1.00 41.16 217 LYS A C 1
ATOM 1741 O O . LYS A 1 217 ? -39.494 24.426 8.194 1.00 41.16 217 LYS A O 1
#

Radius of gyration: 25.62 Å; Cα contacts (8 Å, |Δi|>4): 277; chains: 1; bounding box: 58×44×80 Å